Protein AF-A0A1F3MRK8-F1 (afdb_monomer_lite)

Structure (mmCIF, N/CA/C/O backbone):
data_AF-A0A1F3MRK8-F1
#
_entry.id   AF-A0A1F3MRK8-F1
#
loop_
_atom_site.group_PDB
_atom_site.id
_atom_site.type_symbol
_atom_site.label_atom_id
_atom_site.label_alt_id
_atom_site.label_comp_id
_atom_site.label_asym_id
_atom_site.label_entity_id
_atom_site.label_seq_id
_atom_site.pdbx_PDB_ins_code
_atom_site.Cartn_x
_atom_site.Cartn_y
_atom_site.Cartn_z
_atom_site.occupancy
_atom_site.B_iso_or_equiv
_atom_site.auth_seq_id
_atom_site.auth_comp_id
_atom_site.auth_asym_id
_atom_site.auth_atom_id
_atom_site.pdbx_PDB_model_num
ATOM 1 N N . MET A 1 1 ? 3.525 -18.821 2.914 1.00 40.38 1 MET A N 1
ATOM 2 C CA . MET A 1 1 ? 2.941 -18.277 1.666 1.00 40.38 1 MET A CA 1
ATOM 3 C C . MET A 1 1 ? 3.111 -19.161 0.424 1.00 40.38 1 MET A C 1
ATOM 5 O O . MET A 1 1 ? 2.398 -18.915 -0.536 1.00 40.38 1 MET A O 1
ATOM 9 N N . VAL A 1 2 ? 3.897 -20.253 0.452 1.00 30.61 2 VAL A N 1
ATOM 10 C CA . VAL A 1 2 ? 3.949 -21.263 -0.641 1.00 30.61 2 VAL A CA 1
ATOM 11 C C . VAL A 1 2 ? 2.563 -21.840 -0.998 1.00 30.61 2 VAL A C 1
ATOM 13 O O . VAL A 1 2 ? 2.301 -22.166 -2.149 1.00 30.61 2 VAL A O 1
ATOM 16 N N . ALA A 1 3 ? 1.635 -21.874 -0.036 1.00 31.09 3 ALA A N 1
ATOM 17 C CA . ALA A 1 3 ? 0.270 -22.370 -0.227 1.00 31.09 3 ALA A CA 1
ATOM 18 C C . ALA A 1 3 ? -0.611 -21.539 -1.188 1.00 31.09 3 ALA A C 1
ATOM 20 O O . ALA A 1 3 ? -1.644 -22.035 -1.621 1.00 31.09 3 ALA A O 1
ATOM 21 N N . TRP A 1 4 ? -0.233 -20.298 -1.524 1.00 34.00 4 TRP A N 1
ATOM 22 C CA . TRP A 1 4 ? -1.081 -19.387 -2.316 1.00 34.00 4 TRP A CA 1
ATOM 23 C C . TRP A 1 4 ? -0.673 -19.284 -3.788 1.00 34.00 4 TRP A C 1
ATOM 25 O O . TRP A 1 4 ? -1.461 -18.818 -4.607 1.00 34.00 4 TRP A O 1
ATOM 35 N N . ILE A 1 5 ? 0.518 -19.776 -4.142 1.00 40.31 5 ILE A N 1
ATOM 36 C CA . ILE A 1 5 ? 1.015 -19.829 -5.526 1.00 40.31 5 ILE A CA 1
ATOM 37 C C . ILE A 1 5 ? 0.037 -20.582 -6.449 1.00 40.31 5 ILE A C 1
ATOM 39 O O . ILE A 1 5 ? -0.267 -20.064 -7.523 1.00 40.31 5 ILE A O 1
ATOM 43 N N . PRO A 1 6 ? -0.543 -21.735 -6.048 1.00 46.59 6 PRO A N 1
ATOM 44 C CA . PRO A 1 6 ? -1.537 -22.413 -6.877 1.00 46.59 6 PRO A CA 1
ATOM 45 C C . PRO A 1 6 ? -2.802 -21.578 -7.092 1.00 46.59 6 PRO A C 1
ATOM 47 O O . PRO A 1 6 ? -3.345 -21.590 -8.187 1.00 46.59 6 PRO A O 1
ATOM 50 N N . ALA A 1 7 ? -3.251 -20.826 -6.082 1.00 43.53 7 ALA A N 1
ATOM 51 C CA . ALA A 1 7 ? -4.467 -20.016 -6.162 1.00 43.53 7 ALA A CA 1
ATOM 52 C C . ALA A 1 7 ? -4.289 -18.777 -7.054 1.00 43.53 7 ALA A C 1
ATOM 54 O O . ALA A 1 7 ? -5.182 -18.456 -7.833 1.00 43.53 7 ALA A O 1
ATOM 55 N N . ILE A 1 8 ? -3.130 -18.115 -6.985 1.00 46.66 8 ILE A N 1
ATOM 56 C CA . ILE A 1 8 ? -2.793 -16.972 -7.849 1.00 46.66 8 ILE A CA 1
ATOM 57 C C . ILE A 1 8 ? -2.635 -17.434 -9.300 1.00 46.66 8 ILE A C 1
ATOM 59 O O . ILE A 1 8 ? -3.234 -16.843 -10.192 1.00 46.66 8 ILE A O 1
ATOM 63 N N . ASN A 1 9 ? -1.913 -18.534 -9.539 1.00 50.31 9 ASN A N 1
ATOM 64 C CA . ASN A 1 9 ? -1.764 -19.100 -10.883 1.00 50.31 9 ASN A CA 1
ATOM 65 C C . ASN A 1 9 ? -3.096 -19.617 -11.442 1.00 50.31 9 ASN A C 1
ATOM 67 O O . ASN A 1 9 ? -3.347 -19.511 -12.638 1.00 50.31 9 ASN A O 1
ATOM 71 N N . PHE A 1 10 ? -3.967 -20.153 -10.585 1.00 51.81 10 PHE A N 1
ATOM 72 C CA . PHE A 1 10 ? -5.319 -20.553 -10.963 1.00 51.81 10 PHE A CA 1
ATOM 73 C C . PHE A 1 10 ? -6.180 -19.343 -11.339 1.00 51.81 10 PHE A C 1
ATOM 75 O O . PHE A 1 10 ? -6.815 -19.363 -12.387 1.00 51.81 10 PHE A O 1
ATOM 82 N N . ALA A 1 11 ? -6.156 -18.269 -10.545 1.00 48.25 11 ALA A N 1
ATOM 83 C CA . ALA A 1 11 ? -6.871 -17.034 -10.858 1.00 48.25 11 ALA A CA 1
ATOM 84 C C . ALA A 1 11 ? -6.345 -16.379 -12.148 1.00 48.25 11 ALA A C 1
ATOM 86 O O . ALA A 1 11 ? -7.139 -16.002 -13.006 1.00 48.25 11 ALA A O 1
ATOM 87 N N . ALA A 1 12 ? -5.023 -16.323 -12.332 1.00 51.88 12 ALA A N 1
ATOM 88 C CA . ALA A 1 12 ? -4.394 -15.842 -13.561 1.00 51.88 12 ALA A CA 1
ATOM 89 C C . ALA A 1 12 ? -4.755 -16.721 -14.771 1.00 51.88 12 ALA A C 1
ATOM 91 O O . ALA A 1 12 ? -5.064 -16.204 -15.841 1.00 51.88 12 ALA A O 1
ATOM 92 N N . GLY A 1 13 ? -4.787 -18.045 -14.590 1.00 57.00 13 GLY A N 1
ATOM 93 C CA . GLY A 1 13 ? -5.180 -19.006 -15.618 1.00 57.00 13 GLY A CA 1
ATOM 94 C C . GLY A 1 13 ? -6.669 -18.970 -15.969 1.00 57.00 13 GLY A C 1
ATOM 95 O O . GLY A 1 13 ? -7.012 -19.271 -17.109 1.00 57.00 13 GLY A O 1
ATOM 96 N N . ILE A 1 14 ? -7.546 -18.599 -15.030 1.00 56.50 14 ILE A N 1
ATOM 97 C CA . ILE A 1 14 ? -8.951 -18.288 -15.317 1.00 56.50 14 ILE A CA 1
ATOM 98 C C . ILE A 1 14 ? -9.020 -16.994 -16.119 1.00 56.50 14 ILE A C 1
ATOM 100 O O . ILE A 1 14 ? -9.658 -16.985 -17.161 1.00 56.50 14 ILE A O 1
ATOM 104 N N . ASN A 1 15 ? -8.331 -15.939 -15.679 1.00 57.16 15 ASN A N 1
ATOM 105 C CA . ASN A 1 15 ? -8.387 -14.627 -16.321 1.00 57.16 15 ASN A CA 1
ATOM 106 C C . ASN A 1 15 ? -7.886 -14.664 -17.775 1.00 57.16 15 ASN A C 1
ATOM 108 O O . ASN A 1 15 ? -8.516 -14.092 -18.652 1.00 57.16 15 ASN A O 1
ATOM 112 N N . ALA A 1 16 ? -6.831 -15.437 -18.050 1.00 58.25 16 ALA A N 1
ATOM 113 C CA . ALA A 1 16 ? -6.315 -15.671 -19.403 1.00 58.25 16 ALA A CA 1
ATOM 114 C C . ALA A 1 16 ? -7.264 -16.476 -20.320 1.00 58.25 16 ALA A C 1
ATOM 116 O O . ALA A 1 16 ? -6.941 -16.707 -21.481 1.00 58.25 16 ALA A O 1
ATOM 117 N N . ARG A 1 17 ? -8.393 -16.965 -19.792 1.00 58.78 17 ARG A N 1
ATOM 118 C CA . ARG A 1 17 ? -9.436 -17.706 -20.521 1.00 58.78 17 ARG A CA 1
ATOM 119 C C . ARG A 1 17 ? -10.779 -16.973 -20.525 1.00 58.78 17 ARG A C 1
ATOM 121 O O . ARG A 1 17 ? -11.758 -17.531 -21.016 1.00 58.78 17 ARG A O 1
ATOM 128 N N . ILE A 1 18 ? -10.855 -15.785 -19.920 1.00 62.53 18 ILE A N 1
ATOM 129 C CA . ILE A 1 18 ? -12.049 -14.945 -19.984 1.00 62.53 18 ILE A CA 1
ATOM 130 C C . ILE A 1 18 ? -11.992 -14.206 -21.320 1.00 62.53 18 ILE A C 1
ATOM 132 O O . ILE A 1 18 ? -11.415 -13.128 -21.400 1.00 62.53 18 ILE A O 1
ATOM 136 N N . ASP A 1 19 ? -12.597 -14.795 -22.350 1.00 62.94 19 ASP A N 1
ATOM 137 C CA . ASP A 1 19 ? -12.981 -14.048 -23.548 1.00 62.94 19 ASP A CA 1
ATOM 138 C C . ASP A 1 19 ? -14.214 -13.218 -23.191 1.00 62.94 19 ASP A C 1
ATOM 140 O O . ASP A 1 19 ? -15.275 -13.754 -22.837 1.00 62.94 19 ASP A O 1
ATOM 144 N N . LEU A 1 20 ? -14.062 -11.895 -23.215 1.00 70.19 20 LEU A N 1
ATOM 145 C CA . LEU A 1 20 ? -15.183 -10.999 -22.987 1.00 70.19 20 LEU A CA 1
ATOM 146 C C . LEU A 1 20 ? -16.139 -11.081 -24.193 1.00 70.19 20 LEU A C 1
ATOM 148 O O . LEU A 1 20 ? -15.702 -11.163 -25.338 1.00 70.19 20 LEU A O 1
ATOM 152 N N . PRO A 1 21 ? -17.465 -11.095 -23.971 1.00 77.31 21 PRO A N 1
ATOM 153 C CA . PRO A 1 21 ? -18.427 -11.113 -25.072 1.00 77.31 21 PRO A CA 1
ATOM 154 C C . PRO A 1 21 ? -18.292 -9.841 -25.922 1.00 77.31 21 PRO A C 1
ATOM 156 O O . PRO A 1 21 ? -18.006 -8.786 -25.363 1.00 77.31 21 PRO A O 1
ATOM 159 N N . GLU A 1 22 ? -18.605 -9.897 -27.226 1.00 72.44 22 GLU A N 1
ATOM 160 C CA . GLU A 1 22 ? -18.466 -8.765 -28.179 1.00 72.44 22 GLU A CA 1
ATOM 161 C C . GLU A 1 22 ? -19.028 -7.429 -27.649 1.00 72.44 22 GLU A C 1
ATOM 163 O O . GLU A 1 22 ? -18.467 -6.361 -27.871 1.00 72.44 22 GLU A O 1
ATOM 168 N N . SER A 1 23 ? -20.100 -7.467 -26.848 1.00 79.56 23 SER A N 1
ATOM 169 C CA . SER A 1 23 ? -20.673 -6.281 -26.186 1.00 79.56 23 SER A CA 1
ATOM 170 C C . SER A 1 23 ? -19.717 -5.529 -25.239 1.00 79.56 23 SER A C 1
ATOM 172 O O . SER A 1 23 ? -20.019 -4.410 -24.827 1.00 79.56 23 SER A O 1
ATOM 174 N N . MET A 1 24 ? -18.599 -6.147 -24.852 1.00 79.44 24 MET A N 1
ATOM 175 C CA . MET A 1 24 ? -17.584 -5.629 -23.936 1.00 79.44 24 MET A CA 1
ATOM 176 C C . MET A 1 24 ? -16.224 -5.392 -24.611 1.00 79.44 24 MET A C 1
ATOM 178 O O . MET A 1 24 ? -15.297 -4.990 -23.911 1.00 79.44 24 MET A O 1
ATOM 182 N N . GLU A 1 25 ? -16.100 -5.518 -25.939 1.00 76.56 25 GLU A N 1
ATOM 183 C CA . GLU A 1 25 ? -14.846 -5.225 -26.666 1.00 76.56 25 GLU A CA 1
ATOM 184 C C . GLU A 1 25 ? -14.309 -3.818 -26.361 1.00 76.56 25 GLU A C 1
ATOM 186 O O . GLU A 1 25 ? -13.113 -3.614 -26.162 1.00 76.56 25 GLU A O 1
ATOM 191 N N . LEU A 1 26 ? -15.200 -2.825 -26.251 1.00 79.44 26 LEU A N 1
ATOM 192 C CA . LEU A 1 26 ? -14.814 -1.459 -25.888 1.00 79.44 26 LEU A CA 1
ATOM 193 C C . LEU A 1 26 ? -14.185 -1.385 -24.487 1.00 79.44 26 LEU A C 1
ATOM 195 O O . LEU A 1 26 ? -13.289 -0.575 -24.248 1.00 79.44 26 LEU A O 1
ATOM 199 N N . ILE A 1 27 ? -14.686 -2.190 -23.550 1.00 76.69 27 ILE A N 1
ATOM 200 C CA . ILE A 1 27 ? -14.190 -2.251 -22.173 1.00 76.69 27 ILE A CA 1
ATOM 201 C C . ILE A 1 27 ? -12.839 -2.972 -22.149 1.00 76.69 27 ILE A C 1
ATOM 203 O O . ILE A 1 27 ? -11.918 -2.502 -21.483 1.00 76.69 27 ILE A O 1
ATOM 207 N N . GLU A 1 28 ? -12.710 -4.058 -22.907 1.00 74.38 28 GLU A N 1
ATOM 208 C CA . GLU A 1 28 ? -11.473 -4.821 -23.067 1.00 74.38 28 GLU A CA 1
ATOM 209 C C . GLU A 1 28 ? -10.348 -3.965 -23.658 1.00 74.38 28 GLU A C 1
ATOM 211 O O . GLU A 1 28 ? -9.309 -3.791 -23.023 1.00 74.38 28 GLU A O 1
ATOM 216 N N . SER A 1 29 ? -10.599 -3.313 -24.797 1.00 77.56 29 SER A N 1
ATOM 217 C CA . SER A 1 29 ? -9.639 -2.415 -25.451 1.00 77.56 29 SER A CA 1
ATOM 218 C C . SER A 1 29 ? -9.206 -1.259 -24.537 1.00 77.56 29 SER A C 1
ATOM 220 O O . SER A 1 29 ? -8.027 -0.891 -24.495 1.00 77.56 29 SER A O 1
ATOM 222 N N . LYS A 1 30 ? -10.130 -0.709 -23.733 1.00 77.50 30 LYS A N 1
ATOM 223 C CA . LYS A 1 30 ? -9.799 0.313 -22.727 1.00 77.50 30 LYS A CA 1
ATOM 224 C C . LYS A 1 30 ? -8.929 -0.229 -21.599 1.00 77.50 30 LYS A C 1
ATOM 226 O O . LYS A 1 30 ? -7.994 0.457 -21.195 1.00 77.50 30 LYS A O 1
ATOM 231 N N . MET A 1 31 ? -9.242 -1.411 -21.069 1.00 68.75 31 MET A N 1
ATOM 232 C CA . MET A 1 31 ? -8.441 -2.040 -20.017 1.00 68.75 31 MET A CA 1
ATOM 233 C C . MET A 1 31 ? -7.033 -2.367 -20.514 1.00 68.75 31 MET A C 1
ATOM 235 O O . MET A 1 31 ? -6.065 -2.130 -19.795 1.00 68.75 31 MET A O 1
ATOM 239 N N . GLU A 1 32 ? -6.907 -2.843 -21.751 1.00 73.81 32 GLU A N 1
ATOM 240 C CA . GLU A 1 32 ? -5.611 -3.120 -22.357 1.00 73.81 32 GLU A CA 1
ATOM 241 C C . GLU A 1 32 ? -4.791 -1.843 -22.576 1.00 73.81 32 GLU A C 1
ATOM 243 O O . GLU A 1 32 ? -3.611 -1.808 -22.229 1.00 73.81 32 GLU A O 1
ATOM 248 N N . THR A 1 33 ? -5.424 -0.765 -23.051 1.00 79.44 33 THR A N 1
ATOM 249 C CA . THR A 1 33 ? -4.766 0.545 -23.193 1.00 79.44 33 THR A CA 1
ATOM 250 C C . THR A 1 33 ? -4.280 1.076 -21.841 1.00 79.44 33 THR A C 1
ATOM 252 O O . THR A 1 33 ? -3.106 1.405 -21.705 1.00 79.44 33 THR A O 1
ATOM 255 N N . LEU A 1 34 ? -5.142 1.078 -20.814 1.00 70.06 34 LEU A N 1
ATOM 256 C CA . LEU A 1 34 ? -4.776 1.511 -19.458 1.00 70.06 34 LEU A CA 1
ATOM 257 C C . LEU A 1 34 ? -3.615 0.691 -18.887 1.00 70.06 34 LEU A C 1
ATOM 259 O O . LEU A 1 34 ? -2.716 1.249 -18.264 1.00 70.06 34 LEU A O 1
ATOM 263 N N . ARG A 1 35 ? -3.618 -0.627 -19.114 1.00 67.19 35 ARG A N 1
ATOM 264 C CA . ARG A 1 35 ? -2.528 -1.515 -18.697 1.00 67.19 35 ARG A CA 1
ATOM 265 C C . ARG A 1 35 ? -1.211 -1.138 -19.373 1.00 67.19 35 ARG A C 1
ATOM 267 O O . ARG A 1 35 ? -0.191 -1.040 -18.697 1.00 67.19 35 ARG A O 1
ATOM 274 N N . ASN A 1 36 ? -1.233 -0.922 -20.686 1.00 73.44 36 ASN A N 1
ATOM 275 C CA . ASN A 1 36 ? -0.035 -0.574 -21.447 1.00 73.44 36 ASN A CA 1
ATOM 276 C C . ASN A 1 36 ? 0.517 0.798 -21.031 1.00 73.44 36 ASN A C 1
ATOM 278 O O . ASN A 1 36 ? 1.727 0.930 -20.861 1.00 73.44 36 ASN A O 1
ATOM 282 N N . ASP A 1 37 ? -0.354 1.780 -20.778 1.00 74.56 37 ASP A N 1
ATOM 283 C CA . ASP A 1 37 ? 0.039 3.096 -20.260 1.00 74.56 37 ASP A CA 1
ATOM 284 C C . ASP A 1 37 ? 0.699 2.984 -18.874 1.00 74.56 37 ASP A C 1
ATOM 286 O O . ASP A 1 37 ? 1.747 3.584 -18.629 1.00 74.56 37 ASP A O 1
ATOM 290 N N . TYR A 1 38 ? 0.128 2.174 -17.974 1.00 66.19 38 TYR A N 1
ATOM 291 C CA . TYR A 1 38 ? 0.699 1.913 -16.648 1.00 66.19 38 TYR A CA 1
ATOM 292 C C . TYR A 1 38 ? 2.073 1.244 -16.724 1.00 66.19 38 TYR A C 1
ATOM 294 O O . TYR A 1 38 ? 3.002 1.659 -16.025 1.00 66.19 38 TYR A O 1
ATOM 302 N N . ASN A 1 39 ? 2.216 0.231 -17.579 1.00 67.12 39 ASN A N 1
ATOM 303 C CA . ASN A 1 39 ? 3.485 -0.464 -17.771 1.00 67.12 39 ASN A CA 1
ATOM 304 C C . ASN A 1 39 ? 4.544 0.480 -18.343 1.00 67.12 39 ASN A C 1
ATOM 306 O O . ASN A 1 39 ? 5.647 0.545 -17.809 1.00 67.12 39 ASN A O 1
ATOM 310 N N . TYR A 1 40 ? 4.187 1.281 -19.351 1.00 72.19 40 TYR A N 1
ATOM 311 C CA . TYR A 1 40 ? 5.078 2.274 -19.944 1.00 72.19 40 TYR A CA 1
ATOM 312 C C . TYR A 1 40 ? 5.569 3.299 -18.917 1.00 72.19 40 TYR A C 1
ATOM 314 O O . TYR A 1 40 ? 6.770 3.542 -18.812 1.00 72.19 40 TYR A O 1
ATOM 322 N N . LEU A 1 41 ? 4.662 3.875 -18.119 1.00 72.12 41 LEU A N 1
ATOM 323 C CA . LEU A 1 41 ? 5.042 4.813 -17.060 1.00 72.12 41 LEU A CA 1
ATOM 324 C C . LEU A 1 41 ? 5.964 4.151 -16.037 1.00 72.12 41 LEU A C 1
ATOM 326 O O . LEU A 1 41 ? 6.973 4.737 -15.655 1.00 72.12 41 LEU A O 1
ATOM 330 N N . THR A 1 42 ? 5.653 2.927 -15.619 1.00 67.75 42 THR A N 1
ATOM 331 C CA . THR A 1 42 ? 6.479 2.200 -14.650 1.00 67.75 42 THR A CA 1
ATOM 332 C C . THR A 1 42 ? 7.868 1.897 -15.218 1.00 67.75 42 THR A C 1
ATOM 334 O O . THR A 1 42 ? 8.861 2.069 -14.513 1.00 67.75 42 THR A O 1
ATOM 337 N N . ASP A 1 43 ? 7.964 1.543 -16.499 1.00 68.44 43 ASP A N 1
ATOM 338 C CA . ASP A 1 43 ? 9.236 1.312 -17.185 1.00 68.44 43 ASP A CA 1
ATOM 339 C C . ASP A 1 43 ? 10.081 2.582 -17.303 1.00 68.44 43 ASP A C 1
ATOM 341 O O . ASP A 1 43 ? 11.296 2.509 -17.123 1.00 68.44 43 ASP A O 1
ATOM 345 N N . LEU A 1 44 ? 9.470 3.752 -17.523 1.00 72.00 44 LEU A N 1
ATOM 346 C CA . LEU A 1 44 ? 10.196 5.029 -17.502 1.00 72.00 44 LEU A CA 1
ATOM 347 C C . LEU A 1 44 ? 10.854 5.299 -16.147 1.00 72.00 44 LEU A C 1
ATOM 349 O O . LEU A 1 44 ? 11.951 5.851 -16.107 1.00 72.00 44 LEU A O 1
ATOM 353 N N . PHE A 1 45 ? 10.194 4.925 -15.049 1.00 67.31 45 PHE A N 1
ATOM 354 C CA . PHE A 1 45 ? 10.761 5.082 -13.714 1.00 67.31 45 PHE A CA 1
ATOM 355 C C . PHE A 1 45 ? 11.787 3.987 -13.409 1.00 67.31 45 PHE A C 1
ATOM 357 O O . PHE A 1 45 ? 12.848 4.290 -12.888 1.00 67.31 45 PHE A O 1
ATOM 364 N N . ILE A 1 46 ? 11.535 2.720 -13.739 1.00 64.88 46 ILE A N 1
ATOM 365 C CA . ILE A 1 46 ? 12.401 1.605 -13.318 1.00 64.88 46 ILE A CA 1
ATOM 366 C C . ILE A 1 46 ? 13.629 1.422 -14.226 1.00 64.88 46 ILE A C 1
ATOM 368 O O . ILE A 1 46 ? 14.692 1.015 -13.746 1.00 64.88 46 ILE A O 1
ATOM 372 N N . ASN A 1 47 ? 13.525 1.742 -15.517 1.00 65.25 47 ASN A N 1
ATOM 373 C CA . ASN A 1 47 ? 14.576 1.510 -16.510 1.00 65.25 47 ASN A CA 1
ATOM 374 C C . ASN A 1 47 ? 15.545 2.695 -16.630 1.00 65.25 47 ASN A C 1
ATOM 376 O O . ASN A 1 47 ? 15.868 3.194 -17.708 1.00 65.25 47 ASN A O 1
ATOM 380 N N . THR A 1 48 ? 16.000 3.169 -15.477 1.00 61.28 48 THR A N 1
ATOM 381 C CA . THR A 1 48 ? 16.935 4.279 -15.362 1.00 61.28 48 THR A CA 1
ATOM 382 C C . THR A 1 48 ? 18.276 3.742 -14.872 1.00 61.28 48 THR A C 1
ATOM 384 O O . THR A 1 48 ? 18.407 3.296 -13.731 1.00 61.28 48 THR A O 1
ATOM 387 N N . GLY A 1 49 ? 19.286 3.734 -15.741 1.00 63.22 49 GLY A N 1
ATOM 388 C CA . GLY A 1 49 ? 20.592 3.120 -15.463 1.00 63.22 49 GLY A CA 1
ATOM 389 C C . GLY A 1 49 ? 21.479 3.876 -14.462 1.00 63.22 49 GLY A C 1
ATOM 390 O O . GLY A 1 49 ? 22.621 3.471 -14.248 1.00 63.22 49 GLY A O 1
ATOM 391 N N . SER A 1 50 ? 21.010 4.984 -13.868 1.00 78.88 50 SER A N 1
ATOM 392 C CA . SER A 1 50 ? 21.802 5.813 -12.951 1.00 78.88 50 SER A CA 1
ATOM 393 C C . SER A 1 50 ? 21.377 5.662 -11.484 1.00 78.88 50 SER A C 1
ATOM 395 O O . SER A 1 50 ? 20.2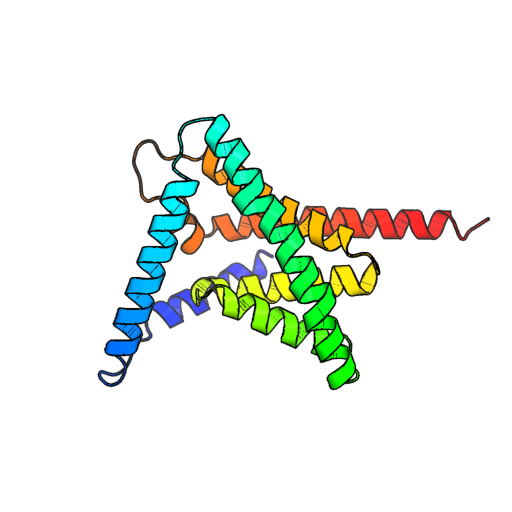03 5.499 -11.151 1.00 78.88 50 SER A O 1
ATOM 397 N N . VAL A 1 51 ? 22.351 5.772 -10.574 1.00 81.12 51 VAL A N 1
ATOM 398 C CA . VAL A 1 51 ? 22.112 5.770 -9.117 1.00 81.12 51 VAL A CA 1
ATOM 399 C C . VAL A 1 51 ? 21.243 6.959 -8.694 1.00 81.12 51 VAL A C 1
ATOM 401 O O . VAL A 1 51 ? 20.459 6.850 -7.755 1.00 81.12 51 VAL A O 1
ATOM 404 N N . THR A 1 52 ? 21.361 8.094 -9.385 1.00 84.31 52 THR A N 1
ATOM 405 C CA . THR A 1 52 ? 20.554 9.288 -9.113 1.00 84.31 52 THR A CA 1
ATOM 406 C C . THR A 1 52 ? 19.076 9.024 -9.366 1.00 84.31 52 THR A C 1
ATOM 408 O O . THR A 1 52 ? 18.252 9.362 -8.519 1.00 84.31 52 THR A O 1
ATOM 411 N N . ASP A 1 53 ? 18.744 8.364 -10.471 1.00 81.00 53 ASP A N 1
ATOM 412 C CA . ASP A 1 53 ? 17.356 8.043 -10.800 1.00 81.00 53 ASP A CA 1
ATOM 413 C C . ASP A 1 53 ? 16.775 7.024 -9.813 1.00 81.00 53 ASP A C 1
ATOM 415 O O . ASP A 1 53 ? 15.656 7.186 -9.334 1.00 81.00 53 ASP A O 1
ATOM 419 N N . PHE A 1 54 ? 17.575 6.041 -9.384 1.00 83.12 54 PHE A N 1
ATOM 420 C CA . PHE A 1 54 ? 17.181 5.120 -8.317 1.00 83.12 54 PHE A CA 1
ATOM 421 C C . PHE A 1 54 ? 16.838 5.844 -7.002 1.00 83.12 54 PHE A C 1
ATOM 423 O O . PHE A 1 54 ? 15.834 5.524 -6.364 1.00 83.12 54 PHE A O 1
ATOM 430 N N . LEU A 1 55 ? 17.618 6.858 -6.606 1.00 88.06 55 LEU A N 1
ATOM 431 C CA . LEU A 1 55 ? 17.322 7.670 -5.418 1.00 88.06 55 LEU A CA 1
ATOM 432 C C . LEU A 1 55 ? 16.019 8.466 -5.565 1.00 88.06 55 LEU A C 1
ATOM 434 O O . LEU A 1 55 ? 15.240 8.543 -4.613 1.00 88.06 55 LEU A O 1
ATOM 438 N N . VAL A 1 56 ? 15.759 9.025 -6.749 1.00 88.12 56 VAL A N 1
ATOM 439 C CA . VAL A 1 56 ? 14.490 9.706 -7.047 1.00 88.12 56 VAL A CA 1
ATOM 440 C C . VAL A 1 56 ? 13.323 8.720 -6.959 1.00 88.12 56 VAL A C 1
ATOM 442 O O . VAL A 1 56 ? 12.316 9.013 -6.310 1.00 88.12 56 VAL A O 1
ATOM 445 N N . ASN A 1 57 ? 13.478 7.519 -7.513 1.00 83.44 57 ASN A N 1
ATOM 446 C CA . ASN A 1 57 ? 12.455 6.479 -7.468 1.00 83.44 57 ASN A CA 1
ATOM 447 C C . ASN A 1 57 ? 12.140 6.016 -6.047 1.00 83.44 57 ASN A C 1
ATOM 449 O O . ASN A 1 57 ? 10.983 5.752 -5.745 1.00 83.44 57 ASN A O 1
ATOM 453 N N . ILE A 1 58 ? 13.116 5.960 -5.136 1.00 88.12 58 ILE A N 1
ATOM 454 C CA . ILE A 1 58 ? 12.833 5.646 -3.725 1.00 88.12 58 ILE A CA 1
ATOM 455 C C . ILE A 1 58 ? 11.858 6.672 -3.138 1.00 88.12 58 ILE A C 1
ATOM 457 O O . ILE A 1 58 ? 10.918 6.310 -2.430 1.00 88.12 58 ILE A O 1
ATOM 461 N N . ILE A 1 59 ? 12.044 7.954 -3.445 1.00 90.00 59 ILE A N 1
ATOM 462 C CA . ILE A 1 59 ? 11.167 9.010 -2.938 1.00 90.00 59 ILE A CA 1
ATOM 463 C C . ILE A 1 59 ? 9.767 8.871 -3.547 1.00 90.00 59 ILE A C 1
ATOM 465 O O . ILE A 1 59 ? 8.783 8.865 -2.809 1.00 90.00 59 ILE A O 1
ATOM 469 N N . VAL A 1 60 ? 9.686 8.730 -4.871 1.00 86.56 60 VAL A N 1
ATOM 470 C CA . VAL A 1 60 ? 8.426 8.781 -5.631 1.00 86.56 60 VAL A CA 1
ATOM 471 C C . VAL A 1 60 ? 7.626 7.479 -5.570 1.00 86.56 60 VAL A C 1
ATOM 473 O O . VAL A 1 60 ? 6.405 7.534 -5.491 1.00 86.56 60 VAL A O 1
ATOM 476 N N . MET A 1 61 ? 8.291 6.325 -5.562 1.00 80.75 61 MET A N 1
ATOM 477 C CA . MET A 1 61 ? 7.662 5.000 -5.668 1.00 80.75 61 MET A CA 1
ATOM 478 C C . MET A 1 61 ? 7.644 4.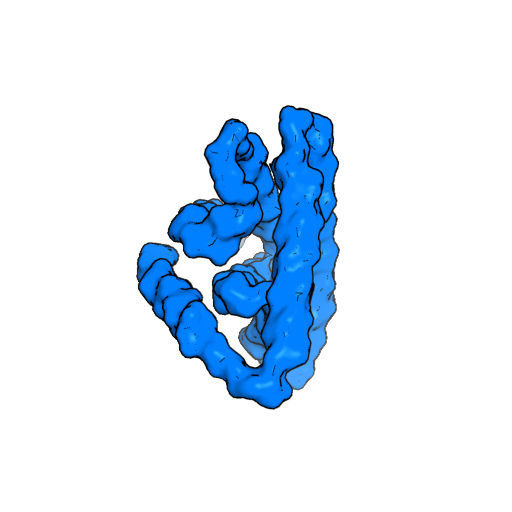224 -4.344 1.00 80.75 61 MET A C 1
ATOM 480 O O . MET A 1 61 ? 6.870 3.279 -4.200 1.00 80.75 61 MET A O 1
ATOM 484 N N . ALA A 1 62 ? 8.464 4.602 -3.356 1.00 83.38 62 ALA A N 1
ATOM 485 C CA . ALA A 1 62 ? 8.464 3.941 -2.049 1.00 83.38 62 ALA A CA 1
ATOM 486 C C . ALA A 1 62 ? 7.975 4.856 -0.921 1.00 83.38 62 ALA A C 1
ATOM 488 O O . ALA A 1 62 ? 7.025 4.502 -0.231 1.00 83.38 62 ALA A O 1
ATOM 489 N N . ILE A 1 63 ? 8.583 6.029 -0.724 1.00 90.38 63 ILE A N 1
ATOM 490 C CA . ILE A 1 63 ? 8.276 6.890 0.432 1.00 90.38 63 ILE A CA 1
ATOM 491 C C . ILE A 1 63 ? 6.917 7.574 0.280 1.00 90.38 63 ILE A C 1
ATOM 493 O O . ILE A 1 63 ? 6.076 7.472 1.174 1.00 90.38 63 ILE A O 1
ATOM 497 N N . LEU A 1 64 ? 6.705 8.284 -0.831 1.00 91.38 64 LEU A N 1
ATOM 498 C CA . LEU A 1 64 ? 5.474 9.038 -1.077 1.00 91.38 64 LEU A CA 1
ATOM 499 C C . LEU A 1 64 ? 4.224 8.141 -1.029 1.00 91.38 64 LEU A C 1
ATOM 501 O O . LEU A 1 64 ? 3.307 8.495 -0.285 1.00 91.38 64 LEU A O 1
ATOM 505 N N . PRO A 1 65 ? 4.189 6.974 -1.707 1.00 87.38 65 PRO A N 1
ATOM 506 C CA . PRO A 1 65 ? 3.060 6.053 -1.623 1.00 87.38 65 PRO A CA 1
ATOM 507 C C . PRO A 1 65 ? 2.884 5.498 -0.211 1.00 87.38 65 PRO A C 1
ATOM 509 O O . PRO A 1 65 ? 1.796 5.598 0.344 1.00 87.38 65 PRO A O 1
ATOM 512 N N . ALA A 1 66 ? 3.955 5.025 0.437 1.00 88.50 66 ALA A N 1
ATOM 513 C CA . ALA A 1 66 ? 3.851 4.455 1.779 1.00 88.50 66 ALA A CA 1
ATOM 514 C C . ALA A 1 66 ? 3.294 5.448 2.808 1.00 88.50 66 ALA A C 1
ATOM 516 O O . ALA A 1 66 ? 2.515 5.070 3.676 1.00 88.50 66 ALA A O 1
ATOM 517 N N . VAL A 1 67 ? 3.663 6.727 2.724 1.00 95.75 67 VAL A N 1
ATOM 518 C CA . VAL A 1 67 ? 3.116 7.754 3.620 1.00 95.75 67 VAL A CA 1
ATOM 519 C C . VAL A 1 67 ? 1.699 8.142 3.202 1.00 95.75 67 VAL A C 1
ATOM 521 O O . VAL A 1 67 ? 0.789 8.130 4.030 1.00 95.75 67 VAL A O 1
ATOM 524 N N . GLY A 1 68 ? 1.503 8.500 1.932 1.00 96.25 68 GLY A N 1
ATOM 525 C CA . GLY A 1 68 ? 0.236 9.029 1.433 1.00 96.25 68 GLY A CA 1
ATOM 526 C C . GLY A 1 68 ? -0.896 8.010 1.506 1.00 96.25 68 GLY A C 1
ATOM 527 O O . GLY A 1 68 ? -1.975 8.313 2.017 1.00 96.25 68 GLY A O 1
ATOM 528 N N . GLU A 1 69 ? -0.640 6.787 1.052 1.00 94.56 69 GLU A N 1
ATOM 529 C CA . GLU A 1 69 ? -1.633 5.722 1.033 1.00 94.56 69 GLU A CA 1
ATOM 530 C C . GLU A 1 69 ? -1.966 5.268 2.452 1.00 94.56 69 GLU A C 1
ATOM 532 O O . GLU A 1 69 ? -3.140 5.188 2.800 1.00 94.56 69 GLU A O 1
ATOM 537 N N . GLU A 1 70 ? -0.990 5.053 3.336 1.00 96.69 70 GLU A N 1
ATOM 538 C CA . GLU A 1 70 ? -1.319 4.646 4.706 1.00 96.69 70 GLU A CA 1
ATOM 539 C C . GLU A 1 70 ? -2.089 5.731 5.468 1.00 96.69 70 GLU A C 1
ATOM 541 O O . GLU A 1 70 ? -3.078 5.422 6.138 1.00 96.69 70 GLU A O 1
ATOM 546 N N . LEU A 1 71 ? -1.733 7.011 5.316 1.00 97.56 71 LEU A N 1
ATOM 547 C CA . LEU A 1 71 ? -2.509 8.105 5.910 1.00 97.56 71 LEU A CA 1
ATOM 548 C C . LEU A 1 71 ? -3.950 8.137 5.388 1.00 97.56 71 LEU A C 1
ATOM 550 O O . LEU A 1 71 ? -4.883 8.291 6.178 1.00 97.56 71 LEU A O 1
ATOM 554 N N . LEU A 1 72 ? -4.150 7.947 4.086 1.00 97.56 72 LEU A N 1
ATOM 555 C CA . LEU A 1 72 ? -5.478 7.942 3.482 1.00 97.56 72 LEU A CA 1
ATOM 556 C C . LEU A 1 72 ? -6.287 6.705 3.898 1.00 97.56 72 LEU A C 1
ATOM 558 O O . LEU A 1 72 ? -7.396 6.807 4.422 1.00 97.56 72 LEU A O 1
ATOM 562 N N . PHE A 1 73 ? -5.740 5.512 3.706 1.00 97.38 73 PHE A N 1
ATOM 563 C CA . PHE A 1 73 ? -6.478 4.272 3.898 1.00 97.38 73 PHE A CA 1
ATOM 564 C C . PHE A 1 73 ? -6.651 3.904 5.370 1.00 97.38 73 PHE A C 1
ATOM 566 O O . PHE A 1 73 ? -7.696 3.358 5.727 1.00 97.38 73 PHE A O 1
ATOM 573 N N . ARG A 1 74 ? -5.679 4.198 6.245 1.00 96.81 74 ARG A N 1
ATOM 574 C CA . ARG A 1 74 ? -5.733 3.810 7.673 1.00 96.81 74 ARG A CA 1
ATOM 575 C C . ARG A 1 74 ? -6.184 4.984 8.528 1.00 96.81 74 ARG A C 1
ATOM 577 O O . ARG A 1 74 ? -6.932 4.789 9.485 1.00 96.81 74 ARG A O 1
ATOM 584 N N . GLY A 1 75 ? -5.788 6.201 8.157 1.00 93.50 75 GLY A N 1
ATOM 585 C CA . GLY A 1 75 ? -6.230 7.425 8.820 1.00 93.50 75 GLY A CA 1
ATOM 586 C C . GLY A 1 75 ? -7.660 7.839 8.468 1.00 93.50 75 GLY A C 1
ATOM 587 O O . GLY A 1 75 ? -8.342 8.367 9.342 1.00 93.50 75 GLY A O 1
ATOM 588 N N . VAL A 1 76 ? -8.137 7.567 7.245 1.00 97.12 76 VAL A N 1
ATOM 589 C CA . VAL A 1 76 ? -9.479 7.985 6.797 1.00 97.12 76 VAL A CA 1
ATOM 590 C C . VAL A 1 76 ? -10.386 6.787 6.531 1.00 97.12 76 VAL A C 1
ATOM 592 O O . VAL A 1 76 ? -11.314 6.554 7.303 1.00 97.12 76 VAL A O 1
ATOM 595 N N . PHE A 1 77 ? -10.130 5.997 5.484 1.00 97.75 77 PHE A N 1
ATOM 596 C CA . PHE A 1 77 ? -11.097 4.989 5.021 1.00 97.75 77 PHE A CA 1
ATOM 597 C C . PHE A 1 77 ? -11.379 3.888 6.047 1.00 97.75 77 PHE A C 1
ATOM 599 O O . PHE A 1 77 ? -12.537 3.591 6.330 1.00 97.75 77 PHE A O 1
ATOM 606 N N . GLN A 1 78 ? -10.343 3.299 6.645 1.00 98.06 78 GLN A N 1
ATOM 607 C CA . GLN A 1 78 ? -10.507 2.230 7.631 1.00 98.06 78 GLN A CA 1
ATOM 608 C C . GLN A 1 78 ? -11.290 2.707 8.856 1.00 98.06 78 GLN A C 1
ATOM 610 O O . GLN A 1 78 ? -12.138 1.968 9.350 1.00 98.06 78 GLN A O 1
ATOM 615 N N . ARG A 1 79 ? -11.032 3.934 9.329 1.00 96.12 79 ARG A N 1
ATOM 616 C CA . ARG A 1 79 ? -11.765 4.529 10.456 1.00 96.12 79 ARG A CA 1
ATOM 617 C C . ARG A 1 79 ? -13.217 4.796 10.088 1.00 96.12 79 ARG A C 1
ATOM 619 O O . ARG A 1 79 ? -14.102 4.325 10.790 1.00 96.12 79 ARG A O 1
ATOM 626 N N . LEU A 1 80 ? -13.446 5.444 8.948 1.00 97.94 80 LEU A N 1
ATOM 627 C CA . LEU A 1 80 ? -14.781 5.745 8.436 1.00 97.94 80 LEU A CA 1
ATOM 628 C C . LEU A 1 80 ? -15.643 4.480 8.320 1.00 97.94 80 LEU A C 1
ATOM 630 O O . LEU A 1 80 ? -16.773 4.444 8.801 1.00 97.94 80 LEU A O 1
ATOM 634 N N . PHE A 1 81 ? -15.106 3.418 7.719 1.00 98.12 81 PHE A N 1
ATOM 635 C CA . PHE A 1 81 ? -15.841 2.164 7.573 1.00 98.12 81 PHE A CA 1
ATOM 636 C C . PHE A 1 81 ? -15.992 1.409 8.893 1.00 98.12 81 PHE A C 1
ATOM 638 O O . PHE A 1 81 ? -17.029 0.784 9.104 1.00 98.12 81 PHE A O 1
ATOM 645 N N . ALA A 1 82 ? -15.009 1.465 9.795 1.00 97.62 82 ALA A N 1
ATOM 646 C CA . ALA A 1 82 ? -15.136 0.858 11.119 1.00 97.62 82 ALA A CA 1
ATOM 647 C C . ALA A 1 82 ? -16.233 1.537 11.953 1.00 97.62 82 ALA A C 1
ATOM 649 O O . ALA A 1 82 ? -17.005 0.844 12.612 1.00 97.62 82 ALA A O 1
ATOM 650 N N . GLU A 1 83 ? -16.331 2.867 11.887 1.00 97.12 83 GLU A N 1
ATOM 651 C CA . GLU A 1 83 ? -17.392 3.648 12.530 1.00 97.12 83 GLU A CA 1
ATOM 652 C C . GLU A 1 83 ? -18.759 3.333 11.918 1.00 97.12 83 GLU A C 1
ATOM 654 O O . GLU A 1 83 ? -19.698 3.026 12.648 1.00 97.12 83 GLU A O 1
ATOM 659 N N . TRP A 1 84 ? -18.856 3.328 10.586 1.00 97.31 84 TRP A N 1
ATOM 660 C CA . TRP A 1 84 ? -20.105 3.050 9.872 1.00 97.31 84 TRP A CA 1
ATOM 661 C C . TRP A 1 84 ? -20.645 1.635 10.121 1.00 97.31 84 TRP A C 1
ATOM 663 O O . TRP A 1 84 ? -21.849 1.440 10.267 1.00 97.31 84 TRP A O 1
ATOM 673 N N . THR A 1 85 ? -19.761 0.639 10.174 1.00 97.12 85 THR A N 1
ATOM 674 C CA . THR A 1 85 ? -20.141 -0.776 10.340 1.00 97.12 85 THR A CA 1
ATOM 675 C C . THR A 1 85 ? -20.136 -1.241 11.795 1.00 97.12 85 THR A C 1
ATOM 677 O O . THR A 1 85 ? -20.468 -2.396 12.064 1.00 97.12 85 THR A O 1
ATOM 680 N N . HIS A 1 86 ? -19.725 -0.377 12.729 1.00 96.25 86 HIS A N 1
ATOM 681 C CA . HIS A 1 86 ? -19.452 -0.722 14.127 1.00 96.25 86 HIS A CA 1
ATOM 682 C C . HIS A 1 86 ? -18.509 -1.931 14.293 1.00 96.25 86 HIS A C 1
ATOM 684 O O . HIS A 1 86 ? -18.623 -2.703 15.246 1.00 96.25 86 HIS A O 1
ATOM 690 N N . SER A 1 87 ? -17.571 -2.125 13.359 1.00 96.56 87 SER A N 1
ATOM 691 C CA . SER A 1 87 ? -16.648 -3.260 13.367 1.00 96.56 87 SER A CA 1
ATOM 692 C C . SER A 1 87 ? -15.321 -2.927 12.699 1.00 96.56 87 SER A C 1
ATOM 694 O O . SER A 1 87 ? -15.250 -2.611 11.512 1.00 96.56 87 SER A O 1
ATOM 696 N N . ILE A 1 88 ? -14.229 -3.090 13.449 1.00 94.44 88 ILE A N 1
ATOM 697 C CA . ILE A 1 88 ? -12.874 -2.886 12.928 1.00 94.44 88 ILE A CA 1
ATOM 698 C C . ILE A 1 88 ? -12.544 -3.844 11.776 1.00 94.44 88 ILE A C 1
ATOM 700 O O . ILE A 1 88 ? -11.870 -3.455 10.827 1.00 94.44 88 ILE A O 1
ATOM 704 N N . HIS A 1 89 ? -13.060 -5.075 11.817 1.00 95.69 89 HIS A N 1
ATOM 705 C CA . HIS A 1 89 ? -12.805 -6.080 10.784 1.00 95.69 89 HIS A CA 1
ATOM 706 C C . HIS A 1 89 ? -13.450 -5.692 9.453 1.00 95.69 89 HIS A C 1
ATOM 708 O O . HIS A 1 89 ? -12.811 -5.799 8.408 1.00 95.69 89 HIS A O 1
ATOM 714 N N . TRP A 1 90 ? -14.682 -5.180 9.496 1.00 97.19 90 TRP A N 1
ATOM 715 C CA . TRP A 1 90 ? -15.351 -4.655 8.307 1.00 97.19 90 TRP A CA 1
ATOM 716 C C . TRP A 1 90 ? -14.699 -3.360 7.818 1.00 97.19 90 TRP A C 1
ATOM 718 O O . TRP A 1 90 ? -14.532 -3.185 6.612 1.00 97.19 90 TRP A O 1
ATOM 728 N N . GLY A 1 91 ? -14.226 -2.508 8.733 1.00 97.62 91 GLY A N 1
ATOM 729 C CA . GLY A 1 91 ? -13.434 -1.330 8.382 1.00 97.62 91 GLY A CA 1
ATOM 730 C C . GLY A 1 91 ? -12.158 -1.663 7.604 1.00 97.62 91 GLY A C 1
ATOM 731 O O . GLY A 1 91 ? -11.879 -1.061 6.566 1.00 97.62 91 GLY A O 1
ATOM 732 N N . ILE A 1 92 ? -11.412 -2.668 8.072 1.00 96.56 92 ILE A N 1
ATOM 733 C CA . ILE A 1 92 ? -10.211 -3.181 7.398 1.00 96.56 92 ILE A CA 1
ATOM 734 C C . ILE A 1 92 ? -10.574 -3.786 6.041 1.00 96.56 92 ILE A C 1
ATOM 736 O O . ILE A 1 92 ? -9.922 -3.476 5.048 1.00 96.56 92 ILE A O 1
ATOM 740 N N . PHE A 1 93 ? -11.619 -4.616 5.986 1.00 96.94 93 PHE A N 1
ATOM 741 C CA . PHE A 1 93 ? -12.056 -5.278 4.759 1.00 96.94 93 PHE A CA 1
ATOM 742 C C . PHE A 1 93 ? -12.389 -4.270 3.652 1.00 96.94 93 PHE A C 1
ATOM 744 O O . PHE A 1 93 ? -11.829 -4.354 2.561 1.00 96.94 93 PHE A O 1
ATOM 751 N N . PHE A 1 94 ? -13.250 -3.285 3.926 1.00 97.50 94 PHE A N 1
ATOM 752 C CA . PHE A 1 94 ? -13.656 -2.310 2.911 1.00 97.50 94 PHE A CA 1
ATOM 753 C C . PHE A 1 94 ? -12.524 -1.358 2.522 1.00 97.50 94 PHE A C 1
ATOM 755 O O . PHE A 1 94 ? -12.373 -1.051 1.340 1.00 97.50 94 PHE A O 1
ATOM 762 N N . SER A 1 95 ? -11.682 -0.944 3.475 1.00 97.12 95 SER A N 1
ATOM 763 C CA . SER A 1 95 ? -10.501 -0.130 3.161 1.00 97.12 95 SER A CA 1
ATOM 764 C C . SER A 1 95 ? -9.526 -0.884 2.249 1.00 97.12 95 SER A C 1
ATOM 766 O O . SER A 1 95 ? -9.111 -0.355 1.220 1.00 97.12 95 SER A O 1
ATOM 768 N N . ALA A 1 96 ? -9.235 -2.153 2.553 1.00 91.56 96 ALA A N 1
ATOM 769 C CA . ALA A 1 96 ? -8.373 -3.004 1.733 1.00 91.56 96 ALA A CA 1
ATOM 770 C C . ALA A 1 96 ? -8.960 -3.290 0.342 1.00 91.56 96 ALA A C 1
ATOM 772 O O . ALA A 1 96 ? -8.224 -3.373 -0.643 1.00 91.56 96 ALA A O 1
ATOM 773 N N . LEU A 1 97 ? -10.286 -3.425 0.250 1.00 93.31 97 LEU A N 1
ATOM 774 C CA . LEU A 1 97 ? -10.990 -3.620 -1.014 1.00 93.31 97 LEU A CA 1
ATOM 775 C C . LEU A 1 97 ? -10.802 -2.408 -1.929 1.00 93.31 97 LEU A C 1
ATOM 777 O O . LEU A 1 97 ? -10.370 -2.553 -3.070 1.00 93.31 97 LEU A O 1
ATOM 781 N N . ILE A 1 98 ? -11.064 -1.211 -1.404 1.00 93.88 98 ILE A N 1
ATOM 782 C CA . ILE A 1 98 ? -10.913 0.041 -2.149 1.00 93.88 98 ILE A CA 1
ATOM 783 C C . ILE A 1 98 ? -9.442 0.300 -2.496 1.00 93.88 98 ILE A C 1
ATOM 785 O O . ILE A 1 98 ? -9.149 0.676 -3.629 1.00 93.88 98 ILE A O 1
ATOM 789 N N . PHE A 1 99 ? -8.516 0.033 -1.569 1.00 89.31 99 PHE A N 1
ATOM 790 C CA . PHE A 1 99 ? -7.073 0.089 -1.815 1.00 89.31 99 PHE A CA 1
ATOM 791 C C . PHE A 1 99 ? -6.686 -0.734 -3.044 1.00 89.31 99 PHE A C 1
ATOM 793 O O . PHE A 1 99 ? -6.046 -0.231 -3.964 1.00 89.31 99 PHE A O 1
ATOM 800 N N . SER A 1 100 ? -7.145 -1.983 -3.100 1.00 80.50 100 SER A N 1
ATOM 801 C CA . SER A 1 100 ? -6.855 -2.870 -4.220 1.00 80.50 100 SER A CA 1
ATOM 802 C C . SER A 1 100 ? -7.502 -2.420 -5.533 1.00 80.50 100 SER A C 1
ATOM 804 O O . SER A 1 100 ? -6.902 -2.587 -6.593 1.00 80.50 100 SER A O 1
ATOM 806 N N . PHE A 1 101 ? -8.708 -1.847 -5.490 1.00 84.25 101 PHE A N 1
ATOM 807 C CA . PHE A 1 101 ? -9.388 -1.341 -6.687 1.00 84.25 101 PHE A CA 1
ATOM 808 C C . PHE A 1 101 ? -8.718 -0.097 -7.281 1.00 84.25 101 PHE A C 1
ATOM 810 O O . PHE A 1 101 ? -8.646 0.014 -8.503 1.00 84.25 101 PHE A O 1
ATOM 817 N N . PHE A 1 102 ? -8.184 0.808 -6.454 1.00 81.50 102 PHE A N 1
ATOM 818 C CA . PHE A 1 102 ? -7.516 2.028 -6.931 1.00 81.50 102 PHE A CA 1
ATOM 819 C C . PHE A 1 102 ? -6.221 1.781 -7.714 1.00 81.50 102 PHE A C 1
ATOM 821 O O . PHE A 1 102 ? -5.716 2.697 -8.355 1.00 81.50 102 PHE A O 1
ATOM 828 N N . HIS A 1 103 ? -5.710 0.552 -7.701 1.00 71.88 103 HIS A N 1
ATOM 829 C CA . HIS A 1 103 ? -4.528 0.168 -8.463 1.00 71.88 103 HIS A CA 1
ATOM 830 C C . HIS A 1 103 ? -4.840 -0.290 -9.898 1.00 71.88 103 HIS A C 1
ATOM 832 O O . HIS A 1 103 ? -3.909 -0.606 -10.628 1.00 71.88 103 HIS A O 1
ATOM 838 N N . PHE A 1 104 ? -6.119 -0.357 -10.297 1.00 66.62 104 PHE A N 1
ATOM 839 C CA . PHE A 1 104 ? -6.580 -0.630 -11.672 1.00 66.62 104 PHE A CA 1
ATOM 840 C C . PHE A 1 104 ? -5.960 -1.852 -12.379 1.00 66.62 104 PHE A C 1
ATOM 842 O O . PHE A 1 104 ? -5.971 -1.942 -13.603 1.00 66.62 104 PHE A O 1
ATOM 849 N N . GLU A 1 105 ? -5.484 -2.839 -11.624 1.00 60.84 105 GLU A N 1
ATOM 850 C CA . GLU A 1 105 ? -4.868 -4.044 -12.170 1.00 60.84 105 GLU A CA 1
ATOM 851 C C . GLU A 1 105 ? -5.500 -5.282 -11.541 1.00 60.84 105 GLU A C 1
ATOM 853 O O . GLU A 1 105 ? -5.328 -5.589 -10.357 1.00 60.84 105 GLU A O 1
ATOM 858 N N . PHE A 1 106 ? -6.252 -6.008 -12.361 1.00 62.16 106 PHE A N 1
ATOM 859 C CA . PHE A 1 106 ? -7.067 -7.119 -11.887 1.00 62.16 106 PHE A CA 1
ATOM 860 C C . PHE A 1 106 ? -6.227 -8.331 -11.449 1.00 62.16 106 PHE A C 1
ATOM 862 O O . PHE A 1 106 ? -6.564 -8.999 -10.474 1.00 62.16 106 PHE A O 1
ATOM 869 N N . TYR A 1 107 ? -5.090 -8.583 -12.107 1.00 54.88 107 TYR A N 1
ATOM 870 C CA . TYR A 1 107 ? -4.195 -9.703 -11.784 1.00 54.88 107 TYR A CA 1
ATOM 871 C C . TYR A 1 107 ? -3.565 -9.572 -10.391 1.00 54.88 107 TYR A C 1
ATOM 873 O O . TYR A 1 107 ? -3.481 -10.546 -9.640 1.00 54.88 107 TYR A O 1
ATOM 881 N N . GLY A 1 108 ? -3.183 -8.353 -10.008 1.00 62.47 108 GLY A N 1
ATOM 882 C CA . GLY A 1 108 ? -2.640 -8.052 -8.688 1.00 62.47 108 GLY A CA 1
ATOM 883 C C . GLY A 1 108 ? -3.689 -7.808 -7.603 1.00 62.47 108 GLY A C 1
ATOM 884 O O . GLY A 1 108 ? -3.310 -7.570 -6.455 1.00 62.47 108 GLY A O 1
ATOM 885 N N . PHE A 1 109 ? -4.983 -7.882 -7.932 1.00 70.69 109 PHE A N 1
ATOM 886 C CA . PHE A 1 109 ? -6.067 -7.510 -7.027 1.00 70.69 109 PHE A CA 1
ATOM 887 C C . PHE A 1 109 ? -6.045 -8.318 -5.726 1.00 70.69 109 PHE A C 1
ATOM 889 O O . PHE A 1 109 ? -5.909 -7.770 -4.637 1.00 70.69 109 PHE A O 1
ATOM 896 N N . LEU A 1 110 ? -6.131 -9.648 -5.807 1.00 70.19 110 LEU A N 1
ATOM 897 C CA . LEU A 1 110 ? -6.219 -10.470 -4.598 1.00 70.19 110 LEU A CA 1
ATOM 898 C C . LEU A 1 110 ? -4.969 -10.337 -3.695 1.00 70.19 110 LEU A C 1
ATOM 900 O O . LEU A 1 110 ? -5.140 -10.133 -2.491 1.00 70.19 110 LEU A O 1
ATOM 904 N N . PRO A 1 111 ? -3.726 -10.381 -4.218 1.00 67.00 111 PRO A N 1
ATOM 905 C CA . PRO A 1 111 ? -2.534 -10.105 -3.414 1.00 67.00 111 PRO A CA 1
ATOM 906 C C . PRO A 1 111 ? -2.538 -8.720 -2.748 1.00 67.00 111 PRO A C 1
ATOM 908 O O . PRO A 1 111 ? -2.208 -8.620 -1.566 1.00 67.00 111 PRO A O 1
ATOM 911 N N . ARG A 1 112 ? -2.943 -7.661 -3.466 1.00 75.94 112 ARG A N 1
ATOM 912 C CA . ARG A 1 112 ? -2.995 -6.284 -2.934 1.00 75.94 112 ARG A CA 1
ATOM 913 C C . ARG A 1 112 ? -4.066 -6.115 -1.882 1.00 75.94 112 ARG A C 1
ATOM 915 O O . ARG A 1 112 ? -3.810 -5.494 -0.857 1.00 75.94 112 ARG A O 1
ATOM 922 N N . PHE A 1 113 ? -5.232 -6.710 -2.096 1.00 79.25 113 PHE A N 1
ATOM 923 C CA . PHE A 1 113 ? -6.290 -6.765 -1.100 1.00 79.25 113 PHE A CA 1
ATOM 924 C C . PHE A 1 113 ? -5.788 -7.397 0.206 1.00 79.25 113 PHE A C 1
ATOM 926 O O . PHE A 1 113 ? -5.954 -6.821 1.280 1.00 79.25 113 PHE A O 1
ATOM 933 N N . LEU A 1 114 ? -5.114 -8.550 0.127 1.00 78.75 114 LEU A N 1
ATOM 934 C CA . LEU A 1 114 ? -4.576 -9.227 1.311 1.00 78.75 114 LEU A CA 1
ATOM 935 C C . LEU A 1 114 ? -3.478 -8.409 2.005 1.00 78.75 114 LEU A C 1
ATOM 937 O O . LEU A 1 114 ? -3.472 -8.324 3.233 1.00 78.75 114 LEU A O 1
ATOM 941 N N . LEU A 1 115 ? -2.578 -7.781 1.244 1.00 78.50 115 LEU A N 1
ATOM 942 C CA . LEU A 1 115 ? -1.539 -6.904 1.793 1.00 78.50 115 LEU A CA 1
ATOM 943 C C . LEU A 1 115 ? -2.145 -5.649 2.443 1.00 78.50 115 LEU A C 1
ATOM 945 O O . LEU A 1 115 ? -1.753 -5.251 3.541 1.00 78.50 115 LEU A O 1
ATOM 949 N N . GLY A 1 116 ? -3.172 -5.076 1.816 1.00 86.88 116 GLY A N 1
ATOM 950 C CA . GLY A 1 116 ? -3.928 -3.955 2.352 1.00 86.88 116 GLY A CA 1
ATOM 951 C C . GLY A 1 116 ? -4.632 -4.309 3.664 1.00 86.88 116 GLY A C 1
ATOM 952 O O . GLY A 1 116 ? -4.563 -3.545 4.632 1.00 86.88 116 GLY A O 1
ATOM 953 N N . ALA A 1 117 ? -5.241 -5.495 3.736 1.00 86.81 117 ALA A N 1
ATOM 954 C CA . ALA A 1 117 ? -5.836 -6.011 4.964 1.00 86.81 117 ALA A CA 1
ATOM 955 C C . ALA A 1 117 ? -4.769 -6.238 6.045 1.00 86.81 117 ALA A C 1
ATOM 957 O O . ALA A 1 117 ? -4.978 -5.877 7.203 1.00 86.81 117 ALA A O 1
ATOM 958 N N . PHE A 1 118 ? -3.603 -6.768 5.665 1.00 84.00 118 PHE A N 1
ATOM 959 C CA . PHE A 1 118 ? -2.467 -6.958 6.560 1.00 84.00 118 PHE A CA 1
ATOM 960 C C . PHE A 1 118 ? -2.005 -5.635 7.199 1.00 84.00 118 PHE A C 1
ATOM 962 O O . PHE A 1 118 ? -1.923 -5.558 8.425 1.00 84.00 118 PHE A O 1
ATOM 969 N N . PHE A 1 119 ? -1.787 -4.569 6.420 1.00 87.50 119 PHE A N 1
ATOM 970 C CA . PHE A 1 119 ? -1.447 -3.251 6.980 1.00 87.50 119 PHE A CA 1
ATOM 971 C C . PHE A 1 119 ? -2.572 -2.680 7.851 1.00 87.50 119 PHE A C 1
ATOM 973 O O . PHE A 1 119 ? -2.306 -2.060 8.881 1.00 87.50 119 PHE A O 1
ATOM 980 N N . GLY A 1 120 ? -3.834 -2.939 7.492 1.00 93.06 120 GLY A N 1
ATOM 981 C CA . GLY A 1 120 ? -4.981 -2.533 8.304 1.00 93.06 120 GLY A CA 1
ATOM 982 C C . GLY A 1 120 ? -5.010 -3.198 9.685 1.00 93.06 120 GLY A C 1
ATOM 983 O O . GLY A 1 120 ? -5.266 -2.524 10.687 1.00 93.06 120 GLY A O 1
ATOM 984 N N . TYR A 1 121 ? -4.680 -4.490 9.763 1.00 88.81 121 TYR A N 1
ATOM 985 C CA . TYR A 1 121 ? -4.512 -5.200 11.035 1.00 88.81 121 TYR A CA 1
ATOM 986 C C . TYR A 1 121 ? -3.277 -4.736 11.805 1.00 88.81 121 TYR A C 1
ATOM 988 O O . TYR A 1 121 ? -3.347 -4.562 13.018 1.00 88.81 121 TYR A O 1
ATOM 996 N N . LEU A 1 122 ? -2.171 -4.464 11.113 1.00 85.94 122 LEU A N 1
ATOM 997 C CA . LEU A 1 122 ? -0.956 -3.936 11.725 1.00 85.94 122 LEU A CA 1
ATOM 998 C C . LEU A 1 122 ? -1.215 -2.597 12.425 1.00 85.94 122 LEU A C 1
ATOM 1000 O O . LEU A 1 122 ? -0.792 -2.397 13.565 1.00 85.94 122 LEU A O 1
ATOM 1004 N N . PHE A 1 123 ? -1.970 -1.710 11.777 1.00 93.56 123 PHE A N 1
ATOM 1005 C CA . PHE A 1 123 ? -2.430 -0.463 12.376 1.00 93.56 123 PHE A CA 1
ATOM 1006 C C . PHE A 1 123 ? -3.341 -0.711 13.586 1.00 93.56 123 PHE A C 1
ATOM 1008 O O . PHE A 1 123 ? -3.122 -0.128 14.646 1.00 93.56 123 PHE A O 1
ATOM 1015 N N . ALA A 1 124 ? -4.326 -1.606 13.453 1.00 91.38 124 ALA A N 1
ATOM 1016 C CA . ALA A 1 124 ? -5.275 -1.911 14.523 1.00 91.38 124 ALA A CA 1
ATOM 1017 C C . ALA A 1 124 ? -4.602 -2.513 15.771 1.00 91.38 124 ALA A C 1
ATOM 1019 O O . ALA A 1 124 ? -5.008 -2.210 16.889 1.00 91.38 124 ALA A O 1
ATOM 1020 N N . TRP A 1 125 ? -3.564 -3.337 15.601 1.00 88.25 125 TRP A N 1
ATOM 1021 C CA . TRP A 1 125 ? -2.845 -3.964 16.716 1.00 88.25 125 TRP A CA 1
ATOM 1022 C C . TRP A 1 125 ? -1.829 -3.038 17.375 1.00 88.25 125 TRP A C 1
ATOM 1024 O O . TRP A 1 125 ? -1.682 -3.054 18.593 1.00 88.25 125 TRP A O 1
ATOM 1034 N N . THR A 1 126 ? -1.113 -2.239 16.585 1.00 85.00 126 THR A N 1
ATOM 1035 C CA . THR A 1 126 ? -0.039 -1.378 17.108 1.00 85.00 126 THR A CA 1
ATOM 1036 C C . THR A 1 126 ? -0.533 -0.008 17.550 1.00 85.00 126 THR A C 1
ATOM 1038 O O . THR A 1 126 ? 0.190 0.702 18.244 1.00 85.00 126 THR A O 1
ATOM 1041 N N . SER A 1 127 ? -1.743 0.387 17.133 1.00 89.50 127 SER A N 1
ATOM 1042 C CA . SER A 1 127 ? -2.295 1.737 17.316 1.00 89.50 127 SER A CA 1
ATOM 1043 C C . SER A 1 127 ? -1.360 2.856 16.831 1.00 89.50 127 SER A C 1
ATOM 1045 O O . SER A 1 127 ? -1.481 4.007 17.247 1.00 89.50 127 SER A O 1
ATOM 1047 N N . SER A 1 128 ? -0.419 2.532 15.941 1.00 89.69 128 SER A N 1
ATOM 1048 C CA . SER A 1 128 ? 0.608 3.442 15.448 1.00 89.69 128 SER A CA 1
ATOM 1049 C C . SER A 1 128 ? 0.609 3.425 13.931 1.00 89.69 128 SER A C 1
ATOM 1051 O O . SER A 1 128 ? 0.794 2.379 13.317 1.00 89.69 128 SER A O 1
ATOM 1053 N N . ILE A 1 129 ? 0.424 4.596 13.320 1.00 93.38 129 ILE A N 1
ATOM 1054 C CA . ILE A 1 129 ? 0.428 4.749 11.858 1.00 93.38 129 ILE A CA 1
ATOM 1055 C C . ILE A 1 129 ? 1.831 4.570 11.260 1.00 93.38 129 ILE A C 1
ATOM 1057 O O . ILE A 1 129 ? 1.977 4.214 10.098 1.00 93.38 129 ILE A O 1
ATOM 1061 N N . TRP A 1 130 ? 2.881 4.748 12.064 1.00 91.38 130 TRP A N 1
ATOM 1062 C CA . TRP A 1 130 ? 4.261 4.615 11.602 1.00 91.38 130 TRP A CA 1
ATOM 1063 C C . TRP A 1 130 ? 4.650 3.172 11.298 1.00 91.38 130 TRP A C 1
ATOM 1065 O O . TRP A 1 130 ? 5.468 2.937 10.415 1.00 91.38 130 TRP A O 1
ATOM 1075 N N . ILE A 1 131 ? 4.054 2.199 11.991 1.00 87.75 131 ILE A N 1
ATOM 1076 C CA . ILE A 1 131 ? 4.358 0.784 11.765 1.00 87.75 131 ILE A CA 1
ATOM 1077 C C . ILE A 1 131 ? 3.920 0.321 10.361 1.00 87.75 131 ILE A C 1
ATOM 1079 O O . ILE A 1 131 ? 4.772 -0.209 9.647 1.00 87.75 131 ILE A O 1
ATOM 1083 N N . PRO A 1 132 ? 2.670 0.543 9.899 1.00 88.12 132 PRO A N 1
ATOM 1084 C CA . PRO A 1 132 ? 2.284 0.244 8.519 1.00 88.12 132 PRO A CA 1
ATOM 1085 C C . PRO A 1 132 ? 3.009 1.107 7.488 1.00 88.12 132 PRO A C 1
ATOM 1087 O O . PRO A 1 132 ? 3.396 0.560 6.464 1.00 88.12 132 PRO A O 1
ATOM 1090 N N . ILE A 1 133 ? 3.303 2.385 7.765 1.00 91.69 133 ILE A N 1
ATOM 1091 C CA . ILE A 1 133 ? 4.107 3.220 6.850 1.00 91.69 133 ILE A CA 1
ATOM 1092 C C . ILE A 1 133 ? 5.487 2.598 6.609 1.00 91.69 133 ILE A C 1
ATOM 1094 O O . ILE A 1 133 ? 5.903 2.436 5.465 1.00 91.69 133 ILE A O 1
ATOM 1098 N N . LEU A 1 134 ? 6.203 2.214 7.670 1.00 87.69 134 LEU A N 1
ATOM 1099 C CA . LEU A 1 134 ? 7.532 1.608 7.543 1.00 87.69 134 LEU A CA 1
ATOM 1100 C C . LEU A 1 134 ? 7.475 0.246 6.850 1.00 87.69 134 LEU A C 1
ATOM 1102 O O . LEU A 1 134 ? 8.342 -0.079 6.044 1.00 87.69 134 LEU A O 1
ATOM 1106 N N . ALA A 1 135 ? 6.448 -0.541 7.157 1.00 81.38 135 ALA A N 1
ATOM 1107 C CA . ALA A 1 135 ? 6.222 -1.844 6.557 1.00 81.38 135 ALA A CA 1
ATOM 1108 C C . ALA A 1 135 ? 5.934 -1.757 5.049 1.00 81.38 135 ALA A C 1
ATOM 1110 O O . ALA A 1 135 ? 6.490 -2.526 4.264 1.00 81.38 135 ALA A O 1
ATOM 1111 N N . HIS A 1 136 ? 5.100 -0.798 4.651 1.00 86.31 136 HIS A N 1
ATOM 1112 C CA . HIS A 1 136 ? 4.774 -0.511 3.262 1.00 86.31 136 HIS A CA 1
ATOM 1113 C C . HIS A 1 136 ? 6.000 0.041 2.525 1.00 86.31 136 HIS A C 1
ATOM 1115 O O . HIS A 1 136 ? 6.392 -0.503 1.495 1.00 86.31 136 HIS A O 1
ATOM 1121 N N . PHE A 1 137 ? 6.694 1.026 3.100 1.00 87.12 137 PHE A N 1
ATOM 1122 C CA . PHE A 1 137 ? 7.946 1.537 2.542 1.00 87.12 137 PHE A CA 1
ATOM 1123 C C . PHE A 1 137 ? 8.962 0.413 2.311 1.00 87.12 137 PHE A C 1
ATOM 1125 O O . PHE A 1 137 ? 9.542 0.328 1.233 1.00 87.12 137 PHE A O 1
ATOM 1132 N N . ALA A 1 138 ? 9.156 -0.471 3.295 1.00 81.25 138 ALA A N 1
ATOM 1133 C CA . ALA A 1 138 ? 10.074 -1.596 3.170 1.00 81.25 138 ALA A CA 1
ATOM 1134 C C . ALA A 1 138 ? 9.669 -2.536 2.027 1.00 81.25 138 ALA A C 1
ATOM 1136 O O . ALA A 1 138 ? 10.535 -2.971 1.273 1.00 81.25 138 ALA A O 1
ATOM 1137 N N . ASN A 1 139 ? 8.373 -2.821 1.863 1.00 78.06 139 ASN A N 1
ATOM 1138 C CA . ASN A 1 139 ? 7.873 -3.622 0.748 1.00 78.06 139 ASN A CA 1
ATOM 1139 C C . ASN A 1 139 ? 8.223 -2.978 -0.608 1.00 78.06 139 ASN A C 1
ATOM 1141 O O . ASN A 1 139 ? 8.875 -3.623 -1.431 1.00 78.06 139 ASN A O 1
ATOM 1145 N N . ASN A 1 140 ? 7.904 -1.694 -0.797 1.00 81.25 140 ASN A N 1
ATOM 1146 C CA . ASN A 1 140 ? 8.154 -0.993 -2.062 1.00 81.25 140 ASN A CA 1
ATOM 1147 C C . ASN A 1 140 ? 9.653 -0.816 -2.338 1.00 81.25 140 ASN A C 1
ATOM 1149 O O . ASN A 1 140 ? 10.109 -1.004 -3.463 1.00 81.25 140 ASN A O 1
ATOM 1153 N N . PHE A 1 141 ? 10.441 -0.500 -1.308 1.00 81.81 141 PHE A N 1
ATOM 1154 C CA . PHE A 1 141 ? 11.889 -0.346 -1.418 1.00 81.81 141 PHE A CA 1
ATOM 1155 C C . PHE A 1 141 ? 12.571 -1.646 -1.851 1.00 81.81 141 PHE A C 1
ATOM 1157 O O . PHE A 1 141 ? 13.451 -1.629 -2.708 1.00 81.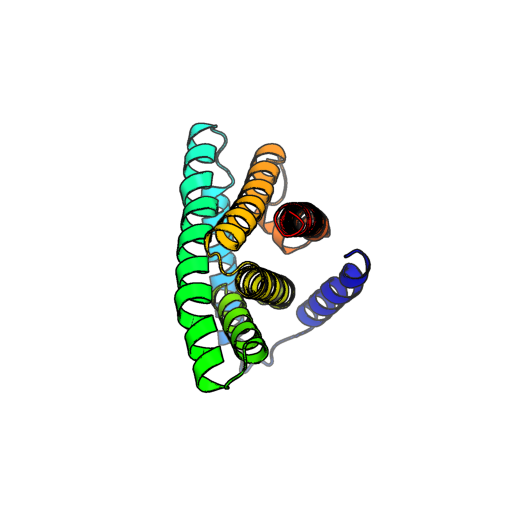81 141 PHE A O 1
ATOM 1164 N N . ILE A 1 142 ? 12.151 -2.778 -1.281 1.00 75.94 142 ILE A N 1
ATOM 1165 C CA . ILE A 1 142 ? 12.680 -4.095 -1.632 1.00 75.94 142 ILE A CA 1
ATOM 1166 C C . ILE A 1 142 ? 12.389 -4.424 -3.105 1.00 75.94 142 ILE A C 1
ATOM 1168 O O . ILE A 1 142 ? 13.291 -4.856 -3.822 1.00 75.94 142 ILE A O 1
ATOM 1172 N N . ILE A 1 143 ? 11.160 -4.173 -3.571 1.00 73.19 143 ILE A N 1
ATOM 1173 C CA . ILE A 1 143 ? 10.763 -4.395 -4.971 1.00 73.19 143 ILE A CA 1
ATOM 1174 C C . ILE A 1 143 ? 11.581 -3.506 -5.917 1.00 73.19 143 ILE A C 1
ATOM 1176 O O . ILE A 1 143 ? 12.119 -3.983 -6.920 1.00 73.19 143 ILE A O 1
ATOM 1180 N N . LEU A 1 144 ? 11.724 -2.223 -5.582 1.00 75.50 144 LEU A N 1
ATOM 1181 C CA . LEU A 1 144 ? 12.481 -1.268 -6.385 1.00 75.50 144 LEU A CA 1
ATOM 1182 C C . LEU A 1 144 ? 13.976 -1.623 -6.434 1.00 75.50 144 LEU A C 1
ATOM 1184 O O . LEU A 1 144 ? 14.578 -1.613 -7.505 1.00 75.50 144 LEU A O 1
ATOM 1188 N N . GLY A 1 145 ? 14.572 -1.981 -5.293 1.00 77.38 145 GLY A N 1
ATOM 11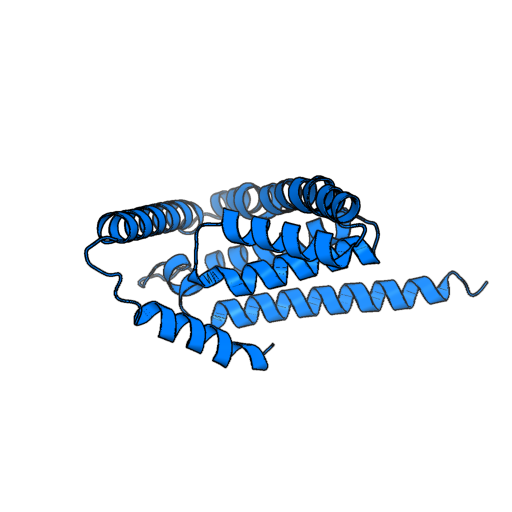89 C CA . GLY A 1 145 ? 15.972 -2.401 -5.199 1.00 77.38 145 GLY A CA 1
ATOM 1190 C C . GLY A 1 145 ? 16.261 -3.672 -5.994 1.00 77.38 145 GLY A C 1
ATOM 1191 O O . GLY A 1 145 ? 17.283 -3.751 -6.676 1.00 77.38 145 GLY A O 1
ATOM 1192 N N . TYR A 1 146 ? 15.341 -4.639 -5.968 1.00 73.00 146 TYR A N 1
ATOM 1193 C CA . TYR A 1 146 ? 15.445 -5.829 -6.808 1.00 73.00 146 TYR A CA 1
ATOM 1194 C C . TYR A 1 146 ? 15.398 -5.482 -8.298 1.00 73.00 146 TYR A C 1
ATOM 1196 O O . TYR A 1 146 ? 16.246 -5.937 -9.062 1.00 73.00 146 TYR A O 1
ATOM 1204 N N . SER A 1 147 ? 14.452 -4.630 -8.694 1.00 71.12 147 SER A N 1
ATOM 1205 C CA . SER A 1 147 ? 14.282 -4.207 -10.089 1.00 71.12 147 SER A CA 1
ATOM 1206 C C . SER A 1 147 ? 15.509 -3.458 -10.615 1.00 71.12 147 SER A C 1
ATOM 1208 O O . SER A 1 147 ? 15.930 -3.674 -11.748 1.00 71.12 147 SER A O 1
ATOM 1210 N N . PHE A 1 148 ? 16.134 -2.634 -9.770 1.00 75.44 148 PHE A N 1
ATOM 1211 C CA . PHE A 1 148 ? 17.392 -1.959 -10.082 1.00 75.44 148 PHE A CA 1
ATOM 1212 C C . PHE A 1 148 ? 18.568 -2.939 -10.225 1.00 75.44 148 PHE A C 1
ATOM 1214 O O . PHE A 1 148 ? 19.395 -2.787 -11.119 1.00 75.44 148 PHE A O 1
ATOM 1221 N N . TRP A 1 149 ? 18.643 -3.971 -9.378 1.00 72.69 149 TRP A N 1
ATOM 1222 C CA . TRP A 1 149 ? 19.712 -4.973 -9.442 1.00 72.69 149 TRP A CA 1
ATOM 1223 C C . TRP A 1 149 ? 19.573 -5.934 -10.633 1.00 72.69 149 TRP A C 1
ATOM 1225 O O . TRP A 1 149 ? 20.581 -6.364 -11.194 1.00 72.69 149 TRP A O 1
ATOM 1235 N N . ARG A 1 150 ? 18.338 -6.266 -11.028 1.00 68.62 150 ARG A N 1
ATOM 1236 C CA . ARG A 1 150 ? 18.035 -7.232 -12.094 1.00 68.62 150 ARG A CA 1
ATOM 1237 C C . ARG A 1 150 ? 17.856 -6.602 -13.481 1.00 68.62 150 ARG A C 1
ATOM 1239 O O . ARG A 1 150 ? 17.367 -7.307 -14.357 1.00 68.62 150 ARG A O 1
ATOM 1246 N N . GLN A 1 151 ? 18.216 -5.327 -13.693 1.00 62.44 151 GLN A N 1
ATOM 1247 C CA . GLN A 1 151 ? 18.074 -4.646 -14.994 1.00 62.44 151 GLN A CA 1
ATOM 1248 C C . GLN A 1 151 ? 18.588 -5.557 -16.131 1.00 62.44 151 GLN A C 1
ATOM 1250 O O . GLN A 1 151 ? 19.797 -5.801 -16.215 1.00 62.44 151 GLN A O 1
ATOM 1255 N N . PRO A 1 152 ? 17.706 -6.127 -16.978 1.00 53.03 152 PRO A N 1
ATOM 1256 C CA . PRO A 1 152 ? 18.147 -7.065 -17.990 1.00 53.03 152 PRO A CA 1
ATOM 1257 C C . PRO A 1 152 ? 18.895 -6.292 -19.073 1.00 53.03 152 PRO A C 1
ATOM 1259 O O . PRO A 1 152 ? 18.368 -5.337 -19.636 1.00 53.03 152 PRO A O 1
ATOM 1262 N N . ALA A 1 153 ? 20.109 -6.730 -19.417 1.00 52.16 153 ALA A N 1
ATOM 1263 C CA . ALA A 1 153 ? 20.844 -6.175 -20.558 1.00 52.16 153 ALA A CA 1
ATOM 1264 C C . ALA A 1 153 ? 20.105 -6.406 -21.898 1.00 52.16 153 ALA A C 1
ATOM 1266 O O . ALA A 1 153 ? 20.305 -5.651 -22.844 1.00 52.16 153 ALA A O 1
ATOM 1267 N N . THR A 1 154 ? 19.236 -7.426 -21.958 1.00 44.75 154 THR A N 1
ATOM 1268 C CA . THR A 1 154 ? 18.272 -7.732 -23.031 1.00 44.75 154 THR A CA 1
ATOM 1269 C C . THR A 1 154 ? 17.179 -8.656 -22.469 1.00 44.75 154 THR A C 1
ATOM 1271 O O . THR A 1 154 ? 17.515 -9.733 -21.977 1.00 44.75 154 THR A O 1
ATOM 1274 N N . GLY A 1 155 ? 15.898 -8.275 -22.537 1.00 49.78 155 GLY A N 1
ATOM 1275 C CA . GLY A 1 155 ? 14.758 -9.071 -22.045 1.00 49.78 155 GLY A CA 1
ATOM 1276 C C . GLY A 1 155 ? 13.489 -8.226 -21.835 1.00 49.78 155 GLY A C 1
ATOM 1277 O O . GLY A 1 155 ? 13.587 -7.003 -21.955 1.00 49.78 155 GLY A O 1
ATOM 1278 N N . PRO A 1 156 ? 12.316 -8.845 -21.564 1.00 44.94 156 PRO A N 1
ATOM 1279 C CA . PRO A 1 156 ? 11.102 -8.111 -21.195 1.00 44.94 156 PRO A CA 1
ATOM 1280 C C . PRO A 1 156 ? 11.353 -7.270 -19.941 1.00 44.94 156 PRO A C 1
ATOM 1282 O O . PRO A 1 156 ? 12.227 -7.597 -19.130 1.00 44.94 156 PRO A O 1
ATOM 1285 N N . SER A 1 157 ? 10.645 -6.149 -19.815 1.00 47.91 157 SER A N 1
ATOM 1286 C CA . SER A 1 157 ? 10.934 -5.191 -18.754 1.00 47.91 157 SER A CA 1
ATOM 1287 C C . SER A 1 157 ? 10.697 -5.811 -17.369 1.00 47.91 157 SER A C 1
ATOM 1289 O O . SER A 1 157 ? 9.847 -6.697 -17.220 1.00 47.91 157 SER A O 1
ATOM 1291 N N . PRO A 1 158 ? 11.414 -5.363 -16.318 1.00 48.53 158 PRO A N 1
ATOM 1292 C CA . PRO A 1 158 ? 11.186 -5.841 -14.955 1.00 48.53 158 PRO A CA 1
ATOM 1293 C C . PRO A 1 158 ? 9.711 -5.753 -14.537 1.00 48.53 158 PRO A C 1
ATOM 1295 O O . PRO A 1 158 ? 9.257 -6.571 -13.748 1.00 48.53 158 PRO A O 1
ATOM 1298 N N . VAL A 1 159 ? 8.953 -4.804 -15.096 1.00 46.06 159 VAL A N 1
ATOM 1299 C CA . VAL A 1 159 ? 7.519 -4.590 -14.856 1.00 46.06 159 VAL A CA 1
ATOM 1300 C C . VAL A 1 159 ? 6.655 -5.685 -15.484 1.00 46.06 159 VAL A C 1
ATOM 1302 O O . VAL A 1 159 ? 5.764 -6.213 -14.816 1.00 46.06 159 VAL A O 1
ATOM 1305 N N . GLU A 1 160 ? 6.943 -6.087 -16.727 1.00 42.62 160 GLU A N 1
ATOM 1306 C CA . GLU A 1 160 ? 6.271 -7.219 -17.380 1.00 42.62 160 GLU A CA 1
ATOM 1307 C C . GLU A 1 160 ? 6.518 -8.537 -16.634 1.00 42.62 160 GLU A C 1
ATOM 1309 O O . GLU A 1 160 ? 5.607 -9.359 -16.517 1.00 42.62 160 GLU A O 1
ATOM 1314 N N . GLU A 1 161 ? 7.712 -8.722 -16.064 1.00 47.09 161 GLU A N 1
ATOM 1315 C CA . GLU A 1 161 ? 8.074 -9.909 -15.277 1.00 47.09 161 GLU A CA 1
ATOM 1316 C C . GLU A 1 161 ? 7.490 -9.881 -13.847 1.00 47.09 161 GLU A C 1
ATOM 1318 O O . GLU A 1 161 ? 7.033 -10.910 -13.334 1.00 47.09 161 GLU A O 1
ATOM 1323 N N . LEU A 1 162 ? 7.435 -8.697 -13.218 1.00 45.69 162 LEU A N 1
ATOM 1324 C CA . LEU A 1 162 ? 6.814 -8.455 -11.906 1.00 45.69 162 LEU A CA 1
ATOM 1325 C C . LEU A 1 162 ? 5.311 -8.763 -11.913 1.00 45.69 162 LEU A C 1
ATOM 1327 O O . LEU A 1 162 ? 4.789 -9.251 -10.910 1.00 45.69 162 LEU A O 1
ATOM 1331 N N . GLY A 1 163 ? 4.626 -8.504 -13.030 1.00 41.16 163 GLY A N 1
ATOM 1332 C CA . GLY A 1 163 ? 3.195 -8.772 -13.196 1.00 41.16 163 GLY A CA 1
ATOM 1333 C C . GLY A 1 163 ? 2.840 -10.230 -13.514 1.00 41.16 163 GLY A C 1
ATOM 1334 O O . GLY A 1 163 ? 1.674 -10.604 -13.388 1.00 41.16 163 GLY A O 1
ATOM 1335 N N . THR A 1 164 ? 3.804 -11.068 -13.920 1.00 44.03 164 THR A N 1
ATOM 1336 C CA . THR A 1 164 ? 3.496 -12.367 -14.552 1.00 44.03 164 THR A CA 1
ATOM 1337 C C . THR A 1 164 ? 4.075 -13.605 -13.868 1.00 44.03 164 THR A C 1
ATOM 1339 O O . THR A 1 164 ? 3.499 -14.681 -14.047 1.00 44.03 164 THR A O 1
ATOM 1342 N N . HIS A 1 165 ? 5.127 -13.527 -13.039 1.00 46.88 165 HIS A N 1
ATOM 1343 C CA . HIS A 1 165 ? 5.764 -14.752 -12.527 1.00 46.88 165 HIS A CA 1
ATOM 1344 C C . HIS A 1 165 ? 6.177 -14.748 -11.045 1.00 46.88 165 HIS A C 1
ATOM 1346 O O . HIS A 1 165 ? 6.321 -13.722 -10.387 1.00 46.88 165 HIS A O 1
ATOM 1352 N N . ALA A 1 166 ? 6.348 -15.975 -10.534 1.00 42.88 166 ALA A N 1
ATOM 1353 C CA . ALA A 1 166 ? 6.604 -16.455 -9.169 1.00 42.88 166 ALA A CA 1
ATOM 1354 C C . ALA A 1 166 ? 7.568 -15.653 -8.261 1.00 42.88 166 ALA A C 1
ATOM 1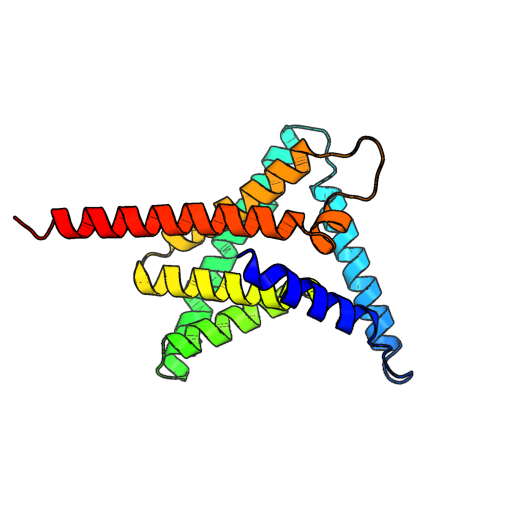356 O O . ALA A 1 166 ? 7.655 -15.936 -7.068 1.00 42.88 166 ALA A O 1
ATOM 1357 N N . GLU A 1 167 ? 8.270 -14.646 -8.760 1.00 45.34 167 GLU A N 1
ATOM 1358 C CA . GLU A 1 167 ? 9.244 -13.848 -8.014 1.00 45.34 167 GLU A CA 1
ATOM 1359 C C . GLU A 1 167 ? 8.603 -12.740 -7.169 1.00 45.34 167 GLU A C 1
ATOM 1361 O O . GLU A 1 167 ? 9.045 -12.489 -6.046 1.00 45.34 167 GLU A O 1
ATOM 1366 N N . LEU A 1 168 ? 7.464 -12.190 -7.608 1.00 50.38 168 LEU A N 1
ATOM 1367 C CA . LEU A 1 168 ? 6.619 -11.317 -6.782 1.00 50.38 168 LEU A CA 1
ATOM 1368 C C . LEU A 1 168 ? 6.188 -12.033 -5.481 1.00 50.38 168 LEU A C 1
ATOM 1370 O O . LEU A 1 168 ? 6.086 -11.432 -4.410 1.00 50.38 168 LEU A O 1
ATOM 1374 N N . SER A 1 169 ? 6.021 -13.359 -5.545 1.00 49.03 169 SER A N 1
ATOM 1375 C CA . SER A 1 169 ? 5.649 -14.194 -4.398 1.00 49.03 169 SER A CA 1
ATOM 1376 C C . SER A 1 169 ? 6.780 -14.383 -3.373 1.00 49.03 169 SER A C 1
ATOM 1378 O O . SER A 1 169 ? 6.501 -14.565 -2.184 1.00 49.03 169 SER A O 1
ATOM 1380 N N . LEU A 1 170 ? 8.047 -14.278 -3.792 1.00 48.91 170 LEU A N 1
ATOM 1381 C CA . LEU A 1 170 ? 9.217 -14.355 -2.912 1.00 48.91 170 LEU A CA 1
ATOM 1382 C C . LEU A 1 170 ? 9.383 -13.051 -2.114 1.00 48.91 170 LEU A C 1
ATOM 1384 O O . LEU A 1 170 ? 9.592 -13.082 -0.902 1.00 48.91 170 LEU A O 1
ATOM 1388 N N . TRP A 1 171 ? 9.196 -11.906 -2.770 1.00 51.66 171 TRP A N 1
ATOM 1389 C CA . TRP A 1 171 ? 9.358 -10.582 -2.164 1.00 51.66 171 TRP A CA 1
ATOM 1390 C C . TRP A 1 171 ? 8.228 -10.206 -1.206 1.00 51.66 171 TRP A C 1
ATOM 1392 O O . TRP A 1 171 ? 8.481 -9.663 -0.126 1.00 51.66 171 TRP A O 1
ATOM 1402 N N . ILE A 1 172 ? 6.993 -10.603 -1.524 1.00 55.78 172 ILE A N 1
ATOM 1403 C CA . ILE A 1 172 ? 5.865 -10.523 -0.588 1.00 55.78 172 ILE A CA 1
ATOM 1404 C C . ILE A 1 172 ? 6.096 -11.457 0.618 1.00 55.78 172 ILE A C 1
ATOM 1406 O O . ILE A 1 172 ? 5.803 -11.091 1.755 1.00 55.78 172 ILE A O 1
ATOM 1410 N N . SER A 1 173 ? 6.697 -12.636 0.413 1.00 50.34 173 SER A N 1
ATOM 1411 C CA . SER A 1 173 ? 7.020 -13.565 1.508 1.00 50.34 173 SER A CA 1
ATOM 1412 C C . SER A 1 173 ? 8.139 -13.050 2.429 1.00 50.34 173 SER A C 1
ATOM 1414 O O . SER A 1 173 ? 8.071 -13.257 3.641 1.00 50.34 173 SER A O 1
ATOM 1416 N N . LEU A 1 174 ? 9.144 -12.353 1.888 1.00 52.88 174 LEU A N 1
ATOM 1417 C CA . LEU A 1 174 ? 10.234 -11.745 2.662 1.00 52.88 174 LEU A CA 1
ATOM 1418 C C . LEU A 1 174 ? 9.765 -10.522 3.459 1.00 52.88 174 LEU A C 1
ATOM 1420 O O . LEU A 1 174 ? 10.077 -10.406 4.644 1.00 52.88 174 LEU A O 1
ATOM 1424 N N . SER A 1 175 ? 8.953 -9.652 2.855 1.00 58.16 175 SER A N 1
ATOM 1425 C CA . SER A 1 175 ? 8.363 -8.502 3.553 1.00 58.16 175 SER A CA 1
ATOM 1426 C C . SER A 1 175 ? 7.379 -8.937 4.648 1.00 58.16 175 SER A C 1
ATOM 1428 O O . SER A 1 175 ? 7.453 -8.425 5.764 1.00 58.16 175 SER A O 1
ATOM 1430 N N . ALA A 1 176 ? 6.563 -9.970 4.407 1.00 58.06 176 ALA A N 1
ATOM 1431 C CA . ALA A 1 176 ? 5.717 -10.585 5.433 1.00 58.06 176 ALA A CA 1
ATOM 1432 C C . ALA A 1 176 ? 6.527 -11.235 6.576 1.00 58.06 176 ALA A C 1
ATOM 1434 O O . ALA A 1 176 ? 6.135 -11.140 7.739 1.00 58.06 176 ALA A O 1
ATOM 1435 N N . GLY A 1 177 ? 7.672 -11.860 6.279 1.00 61.53 177 GLY A N 1
ATOM 1436 C CA . GLY A 1 177 ? 8.574 -12.421 7.292 1.00 61.53 177 GLY A CA 1
ATOM 1437 C C . GLY A 1 177 ? 9.236 -11.355 8.173 1.00 61.53 177 GLY A C 1
ATOM 1438 O O . GLY A 1 177 ? 9.276 -11.498 9.397 1.00 61.53 177 GLY A O 1
ATOM 1439 N N . ILE A 1 178 ? 9.698 -10.254 7.578 1.00 58.62 178 ILE A N 1
ATOM 1440 C CA . ILE A 1 178 ? 10.304 -9.113 8.288 1.00 58.62 178 ILE A CA 1
ATOM 1441 C C . ILE A 1 178 ? 9.280 -8.439 9.215 1.00 58.62 178 ILE A C 1
ATOM 1443 O O . ILE A 1 178 ? 9.575 -8.142 10.372 1.00 58.62 178 ILE A O 1
ATOM 1447 N N . LEU A 1 179 ? 8.042 -8.288 8.751 1.00 56.78 179 LEU A N 1
ATOM 1448 C CA . LEU A 1 179 ? 6.914 -7.785 9.534 1.00 56.78 179 LEU A CA 1
ATOM 1449 C C . LEU A 1 179 ? 6.517 -8.688 10.701 1.00 56.78 179 LEU A C 1
ATOM 1451 O O . LEU A 1 179 ? 6.301 -8.209 11.814 1.00 56.78 179 LEU A O 1
ATOM 1455 N N . LEU A 1 180 ? 6.446 -9.998 10.462 1.00 60.50 180 LEU A N 1
ATOM 1456 C CA . LEU A 1 180 ? 6.165 -10.981 11.504 1.00 60.50 180 LEU A CA 1
ATOM 1457 C C . LEU A 1 180 ? 7.255 -10.953 12.589 1.00 60.50 180 LEU A C 1
ATOM 1459 O O . LEU A 1 180 ? 6.951 -11.014 13.777 1.00 60.50 180 LEU A O 1
ATOM 1463 N N . SER A 1 181 ? 8.514 -10.769 12.190 1.00 57.12 181 SER A N 1
ATOM 1464 C CA . SER A 1 181 ? 9.656 -10.614 13.101 1.00 57.12 181 SER A CA 1
ATOM 1465 C C . SER A 1 181 ? 9.554 -9.336 13.945 1.00 57.12 181 SER A C 1
ATOM 1467 O O . SER A 1 181 ? 9.772 -9.374 15.156 1.00 57.12 181 SER A O 1
ATOM 1469 N N . ALA A 1 182 ? 9.164 -8.214 13.330 1.00 60.81 182 ALA A N 1
ATOM 1470 C CA . ALA A 1 182 ? 8.967 -6.936 14.015 1.00 60.81 182 ALA A CA 1
ATOM 1471 C C . ALA A 1 182 ? 7.810 -6.986 15.032 1.00 60.81 182 ALA A C 1
ATOM 1473 O O . ALA A 1 182 ? 7.929 -6.462 16.141 1.00 60.81 182 ALA A O 1
ATOM 1474 N N . LEU A 1 183 ? 6.719 -7.678 14.693 1.00 58.06 183 LEU A N 1
ATOM 1475 C CA . LEU A 1 183 ? 5.577 -7.901 15.582 1.00 58.06 183 LEU A CA 1
ATOM 1476 C C . LEU A 1 183 ? 5.918 -8.803 16.772 1.00 58.06 183 LEU A C 1
ATOM 1478 O O . LEU A 1 183 ? 5.553 -8.491 17.906 1.00 58.06 183 LEU A O 1
ATOM 1482 N N . LEU A 1 184 ? 6.652 -9.893 16.537 1.00 66.38 184 LEU A N 1
ATOM 1483 C CA . LEU A 1 184 ? 7.105 -10.787 17.607 1.00 66.38 184 LEU A CA 1
ATOM 1484 C C . LEU A 1 184 ? 8.079 -10.080 18.561 1.00 66.38 184 LEU A C 1
ATOM 1486 O O . LEU A 1 184 ? 7.985 -10.247 19.778 1.00 66.38 184 LEU A O 1
ATOM 1490 N N . PHE A 1 185 ? 8.969 -9.237 18.032 1.00 65.44 185 PHE A N 1
ATOM 1491 C CA . PHE A 1 185 ? 9.883 -8.423 18.832 1.00 65.44 185 PHE A CA 1
ATOM 1492 C C . PHE A 1 185 ? 9.142 -7.378 19.686 1.00 65.44 185 PHE A C 1
ATOM 1494 O O . PHE A 1 185 ? 9.390 -7.287 20.893 1.00 65.44 185 PHE A O 1
ATOM 1501 N N . TYR A 1 186 ? 8.178 -6.650 19.112 1.00 66.12 186 TYR A N 1
ATOM 1502 C CA . TYR A 1 186 ? 7.333 -5.698 19.847 1.00 66.12 186 TYR A CA 1
ATOM 1503 C C . TYR A 1 186 ? 6.533 -6.386 20.965 1.00 66.12 186 TYR A C 1
ATOM 1505 O O . TYR A 1 186 ? 6.526 -5.942 22.114 1.00 66.12 186 TYR A O 1
ATOM 1513 N N . HIS A 1 187 ? 5.937 -7.542 20.668 1.00 63.00 187 HIS A N 1
ATOM 1514 C CA . HIS A 1 187 ? 5.235 -8.337 21.669 1.00 63.00 187 HIS A CA 1
ATOM 1515 C C . HIS A 1 187 ? 6.184 -8.791 22.795 1.00 63.00 187 HIS A C 1
ATOM 1517 O O . HIS A 1 187 ? 5.870 -8.612 23.970 1.00 63.00 187 HIS A O 1
ATOM 1523 N N . SER A 1 188 ? 7.379 -9.303 22.474 1.00 67.69 188 SER A N 1
ATOM 1524 C CA . SER A 1 188 ? 8.354 -9.761 23.483 1.00 67.69 188 SER A CA 1
ATOM 1525 C C . SER A 1 188 ? 8.898 -8.656 24.400 1.00 67.69 188 SER A C 1
ATOM 1527 O O . 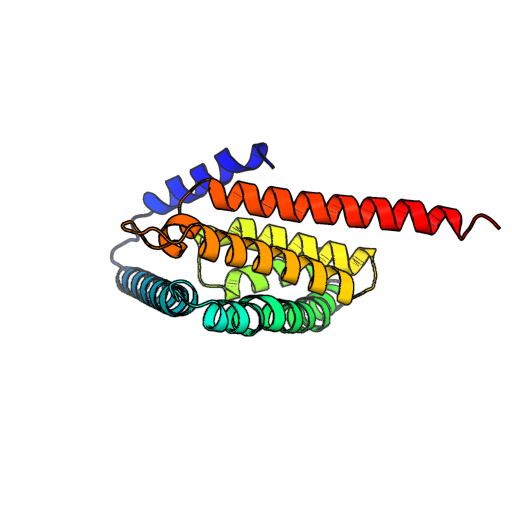SER A 1 188 ? 9.299 -8.933 25.530 1.00 67.69 188 SER A O 1
ATOM 1529 N N . THR A 1 189 ? 8.903 -7.405 23.936 1.00 60.75 189 THR A N 1
ATOM 1530 C CA . THR A 1 189 ? 9.401 -6.254 24.701 1.00 60.75 189 THR A CA 1
ATOM 1531 C C . THR A 1 189 ? 8.303 -5.612 25.548 1.00 60.75 189 THR A C 1
ATOM 1533 O O . THR A 1 189 ? 8.579 -5.218 26.680 1.00 60.75 189 THR A O 1
ATOM 1536 N N . SER A 1 190 ? 7.050 -5.604 25.081 1.00 59.03 190 SER A N 1
ATOM 1537 C CA . SER A 1 190 ? 5.902 -5.111 25.861 1.00 59.03 190 SER A CA 1
ATOM 1538 C C . SER A 1 190 ? 5.663 -5.894 27.166 1.00 59.03 190 SER A C 1
ATOM 1540 O O . SER A 1 190 ? 5.399 -5.286 28.200 1.00 59.03 190 SER A O 1
ATOM 1542 N N . HIS A 1 191 ? 5.881 -7.217 27.169 1.00 53.19 191 HIS A N 1
ATOM 1543 C CA . HIS A 1 191 ? 5.762 -8.069 28.367 1.00 53.19 191 HIS A CA 1
ATOM 1544 C C . HIS A 1 191 ? 6.904 -7.904 29.384 1.00 53.19 191 HIS A C 1
ATOM 1546 O O . HIS A 1 191 ? 6.764 -8.318 30.531 1.00 53.19 191 HIS A O 1
ATOM 1552 N N . ARG A 1 192 ? 8.041 -7.300 29.005 1.00 51.88 192 ARG A N 1
ATOM 1553 C CA . ARG A 1 192 ? 9.152 -7.016 29.938 1.00 51.88 192 ARG A CA 1
ATOM 1554 C C . ARG A 1 192 ? 8.962 -5.723 30.730 1.00 51.88 192 ARG A C 1
ATOM 1556 O O . ARG A 1 192 ? 9.564 -5.586 31.787 1.00 51.88 192 ARG A O 1
ATOM 1563 N N . VAL A 1 193 ? 8.150 -4.789 30.235 1.00 51.38 193 VAL A N 1
ATOM 1564 C CA . VAL A 1 193 ? 7.946 -3.469 30.860 1.00 51.38 193 VAL A CA 1
ATOM 1565 C C . VAL A 1 193 ? 6.783 -3.479 31.861 1.00 51.38 193 VAL A C 1
ATOM 1567 O O . VAL A 1 193 ? 6.771 -2.673 32.780 1.00 51.38 193 VAL A O 1
ATOM 1570 N N . SER A 1 194 ? 5.846 -4.426 31.757 1.00 47.53 194 SER A N 1
ATOM 1571 C CA . SER A 1 194 ? 4.716 -4.581 32.692 1.00 47.53 194 SER A CA 1
ATOM 1572 C C . SER A 1 194 ? 4.996 -5.508 33.889 1.00 47.53 194 SER A C 1
ATOM 1574 O O . SER A 1 194 ? 4.068 -5.864 34.610 1.00 47.53 194 SER A O 1
ATOM 1576 N N . GLY A 1 195 ? 6.244 -5.959 34.061 1.00 47.03 195 GLY A N 1
ATOM 1577 C CA . GLY A 1 195 ? 6.668 -6.908 35.102 1.00 47.03 195 GLY A CA 1
ATOM 1578 C C . GLY A 1 195 ? 7.494 -6.300 36.244 1.00 47.03 195 GLY A C 1
ATOM 1579 O O . GLY A 1 195 ? 8.141 -7.052 36.977 1.00 47.03 195 GLY A O 1
ATOM 1580 N N . HIS A 1 196 ? 7.516 -4.972 36.380 1.00 39.12 196 HIS A N 1
ATOM 1581 C CA . HIS A 1 196 ? 8.145 -4.241 37.486 1.00 39.12 196 HIS A CA 1
ATOM 1582 C C . HIS A 1 196 ? 7.154 -3.274 38.124 1.00 39.12 196 HIS A C 1
ATOM 1584 O O . HIS A 1 196 ? 6.449 -2.580 37.359 1.00 39.12 196 HIS A O 1
#

Secondary structure (DSSP, 8-state):
-GGGHHHHHHHHHHHTT----GGGHHHHHHHHHHHHHHHHHHHHHH---SHHHHHHHIIIIIIHHHHHHHHHIIIIIHHHHHHHHT-HHHHHHHHHHHHHHTT--STTHHHHHHHHHHHHHHHHHH--THHHHHHHHHHHHHHHHHHHHT--SSSS-HHHHHTTSTHHHHHHHHHHHHHHHHHHHHHHHHHHHTT-

pLDDT: mean 72.56, std 17.86, range [30.61, 98.12]

Sequence (196 aa):
MVAWIPAINFAAGINARIDLPESMELIESKMETLRNDYNYLTDLFINTGSVTDFLVNIIVMAILPAVGEELLFRGVFQRLFAEWTHSIHWGIFFSALIFSFFHFEFYGFLPRFLLGAFFGYLFAWTSSIWIPILAHFANNFIILGYSFWRQPATGPSPVEELGTHAELSLWISLSAGILLSALLFYHSTSHRVSGH

Foldseek 3Di:
DVVCVVVLVVVVVVVVVPDDPPVCVVVVVVLVVVVVVVLVVVCVQQVDLDPVSLVVCLVVFQQCCLVVLLCPLQVPQLVVQCVVVVHSLRSQQVSLQVQLVVVSDPSCRVVSSVLSSVLSVVCVVVVDSVLSSVLRSQLRNLLSVVSNVPNDPDDDHSSVVCSDDDVVVVSSVVSVVVSVVVVVVVVVVVVVVVPD

Radius of gyration: 18.71 Å; chains: 1; bounding box: 43×32×66 Å